Protein 5IQN (pdb70)

CATH classification: 2.60.40.1090

Foldseek 3Di:
DDDFAWPDPDDDDDLDDDDLVQQADAWGKGDKDKDKTKTFPADPPWFKKKKAKAADDDPVQAHDFPKDKPQKGKWKAFPVRDTRGHGRMDMFTQDVVGRMTMTIMIMMITRNHGRIGDIDGDTDMDIDMDTD/DDDDDDDDDD/DDDDDDDDDD/DDFFAFPCPDDDDDLDDDDQVQQAAAWRKGDKDKDKTKTAPADDPWWKKKKAKAWDCDPVQAHDFPKDKPQKGKWKAFPPPDTRGHGRMDMDTQDVVGRMTMTIMIMMITRNHGRIGDIDGDTDMDMDMDTD

Nearest PDB structures (foldseek):
  5iqn-assembly2_G  TM=1.008E+00  e=3.485E-25  Escherichia coli K-12
  5iqo-assembly2_C  TM=9.979E-01  e=1.544E-23  Escherichia coli K-12
  3bfw-assembly2_C  TM=9.984E-01  e=3.781E-23  Escherichia coli str. K-12 substr. W3110
  6e14-assembly1_G  TM=9.528E-01  e=5.137E-20  Escherichia coli
  5cyl-assembly4_D  TM=7.695E-01  e=1.646E-04  Pseudomonas aeruginosa

Secondary structure (DSSP, 8-state):
-PPPEE--SEEEEEEEEE-GGGS-STT-BPPPEEEEEEEE-PPTT--EEEEEEE--B-TTSSEEP-SS-TT-EEEEE-TTS-B--TT-EEEEE-BTTTTBEEEEEEEEEE-SSS---SEEEEEEEEEEEEE-/-EEEEEEEE-/-EEEEEEEE-/-PPPEE--SEEEEEEEEE-GGGS-STT-BPPPEEEEEEEE-PPTT--EEEEEEE--B-TTSSEE--SS-SS-EEEEE-SSS-B--TT-EEEEE-BTTTTBEEEEEEEEEE-SSS---SEEEEEEEEEEEEE-

B-factor: mean 14.29, std 7.48, range [3.8, 58.64]

Solvent-accessible surface area: 13290 Å² total; per-residue (Å²): 75,144,85,10,62,53,41,20,91,86,19,77,5,64,9,23,63,24,110,32,170,72,5,120,81,68,44,23,36,15,68,94,25,71,9,17,0,16,1,10,74,9,39,158,63,8,52,103,0,30,0,36,1,45,27,59,42,36,122,38,29,47,3,92,7,113,16,90,3,102,66,5,10,0,4,0,30,5,90,81,47,78,49,4,38,64,56,26,79,36,64,23,131,17,76,115,71,7,82,23,5,75,0,49,2,44,0,52,0,13,0,50,111,7,36,10,61,136,16,41,0,58,5,63,0,36,3,81,37,84,35,79,29,114,0,81,0,103,6,102,2,135,32,120,0,70,0,108,7,97,1,129,44,155,86,8,75,44,65,20,80,98,20,77,5,89,11,30,82,25,122,38,160,62,4,136,79,68,44,21,37,13,75,78,51,133,12,38,0,61,1,46,114,9,41,162,64,9,47,56,0,21,0,31,3,56,23,50,18,38,100,42,23,46,2,95,11,104,14,94,3,107,80,4,10,0,4,0,21,4,95,77,58,78,51,5,37,29,21,16,40,47,65,24,112,16,69,123,100,60,92,22,1,86,0,53,5,43,0,52,0,11,0,50,130,10,34,7,56,129,6,40,0,56,4,61,0,46,2,83,32,26,20,22

Sequence (284 aa):
AKKPCTVSSTTTTNATVDDLGDLYSFSSLMSAGAASAWHHDVALELTNCPVGTSRVTASFSGAADSTGYYKNQGTAQNIIQQLLELQDDSGNTLNTGATKTVQVDDSSSQSAHHFPLQVRALTVNGGATQGTIEAVISIITTYYTYSSRRIIRIRRGYVRSRRIRIRGYVRAKPCTVSTTNATVDLGDLYSSFSLMMSSAGAASAWWHHDVALELTNCPVGTSRVTAASSFFSSGAADSTGYYKNQGTAQNIIQLELQDDSGNTLNTGATKTVQVDDDSSQSAHHFPLQVVRALTVNNGGATQQGTIEAVISITYTYSS

Structure (mmCIF, N/CA/C/O backbone):
data_5IQN
#
_entry.id   5IQN
#
_cell.length_a   25.680
_cell.length_b   52.880
_cell.length_c   83.140
_cell.angle_alpha   90.00
_cell.angle_beta   98.71
_cell.angle_gamma   90.00
#
_symmetry.space_group_name_H-M   'P 1 21 1'
#
loop_
_entity.id
_entity.type
_entity.pdbx_description
1 polymer 'Protein FimG'
2 polymer 'Protein FimF'
3 non-polymer 'COBALT (II) ION'
4 non-polymer 1,2-ETHANEDIOL
5 water water
#
loop_
_atom_site.group_PDB
_atom_site.id
_atom_site.type_symbol
_atom_site.label_atom_id
_atom_site.label_alt_id
_atom_site.label_comp_id
_atom_site.label_asym_id
_atom_site.label_entity_id
_atom_site.label_seq_id
_atom_site.pdbx_PDB_ins_code
_atom_site.Cartn_x
_atom_site.Cartn_y
_atom_site.Cartn_z
_atom_site.occupancy
_atom_site.B_iso_or_equiv
_atom_site.auth_seq_id
_atom_site.auth_comp_id
_atom_site.auth_asym_id
_atom_site.auth_atom_id
_atom_site.pdbx_PDB_model_num
ATOM 1 N N . ALA A 1 1 ? -14.438 -23.745 11.245 1.00 29.79 13 ALA A N 1
ATOM 2 C CA . ALA A 1 1 ? -13.738 -23.257 9.998 1.00 26.37 13 ALA A CA 1
ATOM 3 C C . ALA A 1 1 ? -12.251 -23.107 10.315 1.00 24.03 13 ALA A C 1
ATOM 4 O O . ALA A 1 1 ? -11.886 -23.144 11.488 1.00 28.60 13 ALA A O 1
ATOM 13 N N A LYS A 1 2 ? -11.399 -22.937 9.299 0.66 21.57 14 LYS A N 1
ATOM 14 N N B LYS A 1 2 ? -11.386 -22.950 9.318 0.34 21.70 14 LYS A N 1
ATOM 15 C CA A LYS A 1 2 ? -9.958 -22.814 9.545 0.66 19.93 14 LYS A CA 1
ATOM 16 C CA B LYS A 1 2 ? -9.965 -22.842 9.638 0.34 19.77 14 LYS A CA 1
ATOM 17 C C A LYS A 1 2 ? -9.617 -21.434 10.146 0.66 17.08 14 LYS A C 1
ATOM 18 C C B LYS A 1 2 ? -9.586 -21.438 10.113 0.34 18.18 14 LYS A C 1
ATOM 19 O O A LYS A 1 2 ? -10.322 -20.437 9.903 0.66 18.76 14 LYS A O 1
ATOM 20 O O B LYS A 1 2 ? -10.239 -20.439 9.774 0.34 19.18 14 LYS A O 1
ATOM 57 N N . PRO A 1 3 ? -8.508 -21.358 10.896 1.00 17.86 15 PRO A N 1
ATOM 58 C CA . PRO A 1 3 ? -8.139 -20.109 11.567 1.00 16.87 15 PRO A CA 1
ATOM 59 C C . PRO A 1 3 ? -7.480 -19.089 10.680 1.00 15.72 15 PRO A C 1
ATOM 60 O O . PRO A 1 3 ? -6.740 -19.413 9.755 1.00 15.31 15 PRO A O 1
ATOM 71 N N . CYS A 1 4 ? -7.782 -17.839 10.982 1.00 14.54 16 CYS A N 1
ATOM 72 C CA . CYS A 1 4 ? -7.033 -16.715 10.486 1.00 14.58 16 CYS A CA 1
ATOM 73 C C . CYS A 1 4 ? -5.678 -16.636 11.205 1.00 14.96 16 CYS A C 1
ATOM 74 O O . CYS A 1 4 ? -5.437 -17.337 12.185 1.00 15.48 16 CYS A O 1
ATOM 81 N N . THR A 1 5 ? -4.822 -15.720 10.742 1.00 15.09 17 THR A N 1
ATOM 82 C CA . THR A 1 5 ? -3.620 -15.321 11.463 1.00 14.76 17 THR A CA 1
ATOM 83 C C . THR A 1 5 ? -3.945 -14.267 12.539 1.00 16.06 17 THR A C 1
ATOM 84 O O . THR A 1 5 ? -4.588 -13.281 12.252 1.00 15.73 17 THR A O 1
ATOM 95 N N . VAL A 1 6 ? -3.507 -14.505 13.766 1.00 17.46 18 VAL A N 1
ATOM 96 C CA . VAL A 1 6 ? -3.710 -13.534 14.841 1.00 17.37 18 VAL A CA 1
ATOM 97 C C . VAL A 1 6 ? -2.566 -12.579 14.759 1.00 15.88 18 VAL A C 1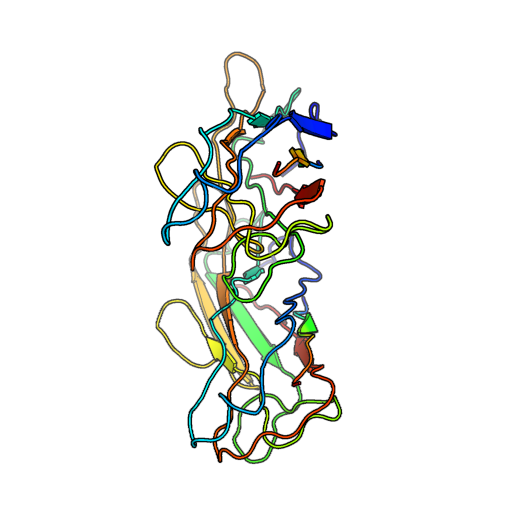
ATOM 98 O O . VAL A 1 6 ? -1.435 -12.940 15.000 1.00 16.55 18 VAL A O 1
ATOM 111 N N A SER A 1 7 ? -2.881 -11.324 14.490 0.64 14.59 19 SER A N 1
ATOM 112 N N B SER A 1 7 ? -2.845 -11.337 14.390 0.36 16.33 19 SER A N 1
ATOM 113 C CA A SER A 1 7 ? -1.862 -10.319 14.263 0.64 15.16 19 SER A CA 1
ATOM 114 C CA B SER A 1 7 ? -1.782 -10.355 14.237 0.36 17.46 19 SER A CA 1
ATOM 115 C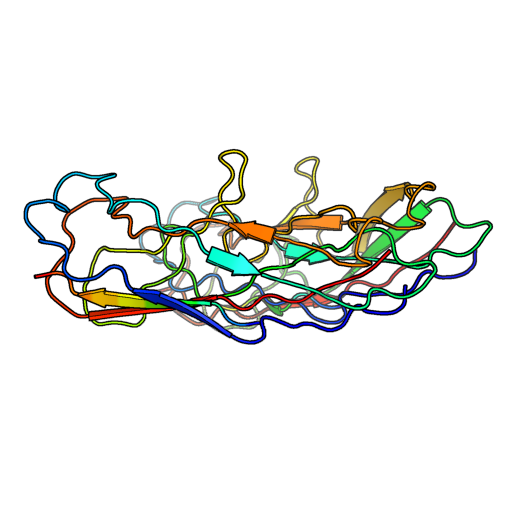 C A SER A 1 7 ? -1.728 -9.312 15.424 0.64 13.98 19 SER A C 1
ATOM 116 C C B SER A 1 7 ? -1.432 -9.715 15.576 0.36 16.55 19 SER A C 1
ATOM 117 O O A SER A 1 7 ? -0.945 -8.369 15.322 0.64 16.51 19 SER A O 1
ATOM 118 O O B SER A 1 7 ? -0.261 -9.616 15.924 0.36 14.82 19 SER A O 1
ATOM 133 N N A THR A 1 8 ? -2.472 -9.523 16.514 0.64 11.56 20 THR A N 1
ATOM 134 N N B THR A 1 8 ? -2.445 -9.287 16.324 0.36 16.48 20 THR A N 1
ATOM 135 C CA A THR A 1 8 ? -2.268 -8.799 17.760 0.64 11.69 20 THR A CA 1
ATOM 136 C CA B THR A 1 8 ? -2.238 -8.758 17.663 0.36 17.43 20 THR A CA 1
ATOM 137 C C A THR A 1 8 ? -2.126 -9.775 18.912 0.64 11.14 20 THR A C 1
ATOM 138 C C B THR A 1 8 ? -2.166 -9.908 18.668 0.36 15.91 20 THR A C 1
ATOM 139 O O A THR A 1 8 ? -3.101 -10.065 19.609 0.64 13.79 20 THR A O 1
ATOM 140 O O B THR A 1 8 ? -3.152 -10.610 18.899 0.36 16.07 20 THR A O 1
ATOM 160 N N A THR A 1 9 ? -0.920 -10.253 19.152 0.76 10.57 21 THR A N 1
ATOM 161 N N B THR A 1 9 ? -0.997 -10.099 19.267 0.24 15.01 21 THR A N 1
ATOM 162 C CA A THR A 1 9 ? -0.683 -11.203 20.231 0.76 11.60 21 THR A CA 1
ATOM 163 C CA B THR A 1 9 ? -0.802 -11.160 20.251 0.24 14.34 21 THR A CA 1
ATOM 164 C C A THR A 1 9 ? -0.778 -10.539 21.606 0.76 10.77 21 THR A C 1
ATOM 165 C C B THR A 1 9 ? -0.765 -10.562 21.650 0.24 11.77 21 THR A C 1
ATOM 166 O O A THR A 1 9 ? -1.413 -11.079 22.522 0.76 12.42 21 THR A O 1
ATOM 167 O O B THR A 1 9 ? -1.248 -11.170 22.619 0.24 11.40 21 THR A O 1
ATOM 188 N N . ASN A 1 10 ? -0.178 -9.378 21.759 1.00 10.89 22 ASN A N 1
ATOM 189 C CA . ASN A 1 10 ? -0.199 -8.632 23.006 1.00 9.40 22 ASN A CA 1
ATOM 190 C C . ASN A 1 10 ? -0.513 -7.190 22.740 1.00 8.68 22 ASN A C 1
ATOM 191 O O . ASN A 1 10 ? 0.048 -6.597 21.829 1.00 9.33 22 ASN A O 1
ATOM 202 N N . ALA A 1 11 ? -1.363 -6.626 23.586 1.00 8.29 23 ALA A N 1
ATOM 203 C CA . ALA A 1 11 ? -1.637 -5.199 23.595 1.00 8.30 23 ALA A CA 1
ATOM 204 C C . ALA A 1 11 ? -1.591 -4.722 25.036 1.00 6.93 23 ALA A C 1
ATOM 205 O O . ALA A 1 11 ? -1.854 -5.495 25.958 1.00 8.20 23 ALA A O 1
ATOM 212 N N . THR A 1 12 ? -1.275 -3.453 25.212 1.00 7.02 24 THR A N 1
ATOM 213 C CA . THR A 1 12 ? -1.224 -2.844 26.518 1.00 6.76 24 THR A CA 1
ATOM 214 C C . THR A 1 12 ? -1.967 -1.525 26.540 1.00 7.85 24 THR A C 1
ATOM 215 O O . THR A 1 12 ? -1.779 -0.688 25.658 1.00 10.89 24 THR A O 1
ATOM 226 N N . VAL A 1 13 ? -2.807 -1.362 27.559 1.00 6.61 25 VAL A N 1
ATOM 227 C CA . VAL A 1 13 ? -3.480 -0.109 27.866 1.00 7.34 25 VAL A CA 1
ATOM 228 C C . VAL A 1 13 ? -2.840 0.459 29.119 1.00 6.63 25 VAL A C 1
ATOM 229 O O . VAL A 1 13 ? -2.900 -0.154 30.179 1.00 7.70 25 VAL A O 1
ATOM 242 N N A ASP A 1 14 ? -2.209 1.619 28.983 0.36 6.43 26 ASP A N 1
ATOM 243 N N B ASP A 1 14 ? -2.285 1.652 29.001 0.64 7.56 26 ASP A N 1
ATOM 244 C CA A ASP A 1 14 ? -1.707 2.373 30.127 0.36 6.84 26 ASP A CA 1
ATOM 245 C CA B ASP A 1 14 ? -1.733 2.359 30.147 0.64 6.94 26 ASP A CA 1
ATOM 246 C C A ASP A 1 14 ? -2.715 3.472 30.478 0.36 7.57 26 ASP A C 1
ATOM 247 C C B ASP A 1 14 ? -2.679 3.491 30.504 0.64 8.16 26 ASP A C 1
ATOM 248 O O A ASP A 1 14 ? -2.912 4.424 29.718 0.36 8.12 26 ASP A O 1
ATOM 249 O O B ASP A 1 14 ? -2.801 4.476 29.772 0.64 10.64 26 ASP A O 1
ATOM 266 N N . LEU A 1 15 ? -3.401 3.314 31.605 1.00 6.91 27 LEU A N 1
ATOM 267 C CA . LEU A 1 15 ? -4.365 4.298 32.068 1.00 7.80 27 LEU A CA 1
ATOM 268 C C . LEU A 1 15 ? -3.720 5.537 32.657 1.00 8.52 27 LEU A C 1
ATOM 269 O O . LEU A 1 15 ? -4.401 6.526 32.938 1.00 9.75 27 LEU A O 1
ATOM 285 N N . GLY A 1 16 ? -2.411 5.488 32.885 1.00 8.31 28 GLY A N 1
ATOM 286 C CA . GLY A 1 16 ? -1.685 6.603 33.461 1.00 7.82 28 GLY A CA 1
ATOM 287 C C . GLY A 1 16 ? -2.052 6.838 34.920 1.00 7.19 28 GLY A C 1
ATOM 288 O O . GLY A 1 16 ? -2.396 5.928 35.651 1.00 7.47 28 GLY A O 1
ATOM 292 N N . ASP A 1 17 ? -1.930 8.095 35.314 1.00 7.74 29 ASP A N 1
ATOM 293 C CA . ASP A 1 17 ? -2.261 8.541 36.654 1.00 7.52 29 ASP A CA 1
ATOM 294 C C . ASP A 1 17 ? -3.720 8.942 36.703 1.00 8.09 29 ASP A C 1
ATOM 295 O O . ASP A 1 17 ? -4.136 9.892 36.059 1.00 12.49 29 ASP A O 1
ATOM 304 N N . LEU A 1 18 ? -4.499 8.189 37.464 1.00 6.73 30 LEU A N 1
ATOM 305 C CA . LEU A 1 18 ? -5.877 8.527 37.808 1.00 6.95 30 LEU A CA 1
ATOM 306 C C . LEU A 1 18 ? -5.855 9.097 39.209 1.00 6.73 30 LEU A C 1
ATOM 307 O O . LEU A 1 18 ? -4.875 8.895 39.957 1.00 8.57 30 LEU A O 1
ATOM 323 N N . TYR A 1 19 ? -6.898 9.792 39.614 1.00 8.35 31 TYR A N 1
ATOM 324 C CA . TYR A 1 19 ? -6.939 10.484 40.905 1.00 7.98 31 TYR A CA 1
ATOM 325 C C . TYR A 1 19 ? -8.087 9.936 41.731 1.00 8.10 31 TYR A C 1
ATOM 326 O O . TYR A 1 19 ? -9.246 10.001 41.339 1.00 8.94 31 TYR A O 1
ATOM 344 N N . SER A 1 20 ? -7.751 9.495 42.942 1.00 7.96 32 SER A N 1
ATOM 345 C CA . SER A 1 20 ? -8.769 9.049 43.879 1.00 7.89 32 SER A CA 1
ATOM 346 C C . SER A 1 20 ? -9.812 10.133 44.142 1.00 8.43 32 SER A C 1
ATOM 347 O O . SER A 1 20 ? -10.980 9.822 44.319 1.00 9.06 32 SER A O 1
ATOM 355 N N . PHE A 1 21 ? -9.386 11.393 44.110 1.00 8.87 33 PHE A N 1
ATOM 356 C CA . PHE A 1 21 ? -10.323 12.498 44.290 1.00 10.05 33 PHE A CA 1
ATOM 357 C C . PHE A 1 21 ? -11.488 12.457 43.314 1.00 10.36 33 PHE A C 1
ATOM 358 O O . PHE A 1 21 ? -12.610 12.865 43.682 1.00 12.54 33 PHE A O 1
ATOM 375 N N A SER A 1 22 ? -11.243 12.018 42.082 0.42 10.66 34 SER A N 1
ATOM 376 N N B SER A 1 22 ? -11.231 11.997 42.098 0.58 10.47 34 SER A N 1
ATOM 377 C CA A SER A 1 22 ? -12.294 11.927 41.068 0.42 11.64 34 SER A CA 1
ATOM 378 C CA B SER A 1 22 ? -12.258 11.917 41.068 0.58 11.11 34 SER A CA 1
ATOM 379 C C A SER A 1 22 ? -12.758 10.498 40.796 0.42 10.25 34 SER A C 1
ATOM 380 C C B SER A 1 22 ? -12.803 10.518 40.827 0.58 10.96 34 SER A C 1
ATOM 381 O O A SER A 1 22 ? -13.380 10.217 39.762 0.42 11.90 34 SER A O 1
ATOM 382 O O B SER A 1 22 ? -13.549 10.284 39.858 0.58 10.71 34 SER A O 1
ATOM 397 N N . LEU A 1 23 ? -12.474 9.611 41.747 1.00 9.91 35 LEU A N 1
ATOM 398 C CA . LEU A 1 23 ? -12.956 8.233 41.737 1.00 9.01 35 LEU A CA 1
ATOM 399 C C . LEU A 1 23 ? -13.549 7.932 43.126 1.00 8.92 35 LEU A C 1
ATOM 400 O O . LEU A 1 23 ? -13.426 6.836 43.665 1.00 9.80 35 LEU A O 1
ATOM 416 N N . MET A 1 24 ? -14.239 8.939 43.666 1.00 10.87 36 MET A N 1
ATOM 417 C CA . MET A 1 24 ? -14.862 8.850 44.959 1.00 11.05 36 MET A CA 1
ATOM 418 C C . MET A 1 24 ? -16.341 8.426 44.878 1.00 9.55 36 MET A C 1
ATOM 419 O O . MET A 1 24 ? -16.794 7.589 45.634 1.00 11.14 36 MET A O 1
ATOM 433 N N . SER A 1 25 ? -17.092 9.039 43.976 1.00 8.90 37 SER A N 1
ATOM 434 C CA . SER A 1 25 ? -18.504 8.713 43.809 1.00 8.51 37 SER A CA 1
ATOM 435 C C . SER A 1 25 ? -18.677 7.407 43.100 1.00 8.10 37 SER A C 1
ATOM 436 O O . SER A 1 25 ? -17.960 7.084 42.157 1.00 8.74 37 SER A O 1
ATOM 444 N N . ALA A 1 26 ? -19.671 6.647 43.523 1.00 8.42 38 ALA A N 1
ATOM 445 C CA . ALA A 1 26 ? -19.974 5.378 42.890 1.00 8.69 38 ALA A CA 1
ATOM 446 C C . ALA A 1 26 ? -20.242 5.602 41.408 1.00 8.13 38 ALA A C 1
ATOM 447 O O . ALA A 1 26 ? -20.895 6.574 40.992 1.00 9.11 38 ALA A O 1
ATOM 454 N N . GLY A 1 27 ? -19.681 4.703 40.612 1.00 7.85 39 GLY A N 1
ATOM 455 C CA . GLY A 1 27 ? -19.816 4.764 39.168 1.00 8.46 39 GLY A CA 1
ATOM 456 C C . GLY A 1 27 ? -18.804 5.647 38.461 1.00 8.75 39 GLY A C 1
ATOM 457 O O . GLY A 1 27 ? -18.772 5.691 37.224 1.00 10.03 39 GLY A O 1
ATOM 461 N N . ALA A 1 28 ? -17.977 6.374 39.203 1.00 8.00 40 ALA A N 1
ATOM 462 C CA . ALA A 1 28 ? -16.950 7.188 38.568 1.00 7.45 40 ALA A CA 1
ATOM 463 C C . ALA A 1 28 ? -16.008 6.300 37.774 1.00 6.93 40 ALA A C 1
ATOM 464 O O . ALA A 1 28 ? -15.775 5.140 38.109 1.00 7.33 40 ALA A O 1
ATOM 471 N N . ALA A 1 29 ? -15.453 6.850 36.697 1.00 8.44 41 ALA A N 1
ATOM 472 C CA . ALA A 1 29 ? -14.629 6.054 35.794 1.00 8.91 41 ALA A CA 1
ATOM 473 C C . ALA A 1 29 ? -13.605 6.914 35.098 1.00 9.34 41 ALA A C 1
ATOM 474 O O . ALA A 1 29 ? -13.781 8.137 34.958 1.00 11.16 41 ALA A O 1
ATOM 481 N N . SER A 1 30 ? -12.543 6.265 34.638 1.00 8.77 42 SER A N 1
ATOM 482 C CA . SER A 1 30 ? -11.589 6.938 33.797 1.00 7.75 42 SER A CA 1
ATOM 483 C C . SER A 1 30 ? -12.120 7.095 32.393 1.00 6.68 42 SER A C 1
ATOM 484 O O . SER A 1 30 ? -13.091 6.466 32.009 1.00 8.36 42 SER A O 1
ATOM 492 N N . ALA A 1 31 ? -11.414 7.883 31.604 1.00 7.92 43 ALA A N 1
ATOM 493 C CA . ALA A 1 31 ? -11.653 7.926 30.180 1.00 8.48 43 ALA A CA 1
ATOM 494 C C . ALA A 1 31 ? -11.429 6.565 29.549 1.00 8.24 43 ALA A C 1
ATOM 495 O O . ALA A 1 31 ? -10.687 5.696 30.047 1.00 10.80 43 ALA A O 1
ATOM 502 N N . TRP A 1 32 ? -12.089 6.366 28.413 1.00 8.19 44 TRP A N 1
ATOM 503 C CA . TRP A 1 32 ? -11.866 5.190 27.609 1.00 8.03 44 TRP A CA 1
ATOM 504 C C . TRP A 1 32 ? -10.554 5.247 26.874 1.00 9.20 44 TRP A C 1
ATOM 505 O O . TRP A 1 32 ? -10.138 6.305 26.369 1.00 10.04 44 TRP A O 1
ATOM 526 N N A HIS A 1 33 ? -9.867 4.103 26.828 0.17 9.40 45 HIS A N 1
ATOM 527 N N B HIS A 1 33 ? -9.942 4.077 26.753 0.83 9.29 45 HIS A N 1
ATOM 528 C CA A HIS A 1 33 ? -8.664 3.917 26.008 0.17 9.80 45 HIS A CA 1
ATOM 529 C CA B HIS A 1 33 ? -8.743 3.855 25.993 0.83 9.41 45 HIS A CA 1
ATOM 530 C C A HIS A 1 33 ? -8.932 2.861 24.954 0.17 10.12 45 HIS A C 1
ATOM 531 C C B HIS A 1 33 ? -8.971 2.830 24.928 0.83 9.11 45 HIS A C 1
ATOM 532 O O A HIS A 1 33 ? -9.499 1.811 25.241 0.17 10.01 45 HIS A O 1
ATOM 533 O O B HIS A 1 33 ? -9.549 1.778 25.171 0.83 10.24 45 HIS A O 1
ATOM 558 N N . ASP A 1 34 ? -8.480 3.130 23.740 1.00 9.98 46 ASP A N 1
ATOM 559 C CA . ASP A 1 34 ? -8.704 2.257 22.631 1.00 9.58 46 ASP A CA 1
ATOM 560 C C . ASP A 1 34 ? -7.706 1.133 22.590 1.00 10.15 46 ASP A C 1
ATOM 561 O O . ASP A 1 34 ? -6.506 1.305 22.857 1.00 11.90 46 ASP A O 1
ATOM 570 N N . VAL A 1 35 ? -8.196 -0.034 22.185 1.00 9.68 47 VAL A N 1
ATOM 571 C CA . VAL A 1 35 ? -7.329 -1.176 21.918 1.00 12.68 47 VAL A CA 1
ATOM 572 C C . VAL A 1 35 ? -7.988 -1.957 20.770 1.00 13.17 47 VAL A C 1
ATOM 573 O O . VAL A 1 35 ? -9.183 -2.038 20.713 1.00 15.72 47 VAL A O 1
ATOM 586 N N . ALA A 1 36 ? -7.211 -2.446 19.809 1.00 13.47 48 ALA A N 1
ATOM 587 C CA . ALA A 1 36 ? -7.753 -3.194 18.705 1.00 14.50 48 ALA A CA 1
ATOM 588 C C . ALA A 1 36 ? -7.056 -4.536 18.581 1.00 14.55 48 ALA A C 1
ATOM 589 O O . ALA A 1 36 ? -5.867 -4.688 18.914 1.00 17.06 48 ALA A O 1
ATOM 596 N N . LEU A 1 37 ? -7.829 -5.511 18.149 1.00 12.42 49 LEU A N 1
ATOM 597 C CA . LEU A 1 37 ? -7.301 -6.848 17.842 1.00 12.24 49 LEU A CA 1
ATOM 598 C C . LEU A 1 37 ? -7.449 -7.086 16.360 1.00 12.36 49 LEU A C 1
ATOM 599 O O . LEU A 1 37 ? -8.542 -6.889 15.850 1.00 13.75 49 LEU A O 1
ATOM 615 N N . GLU A 1 38 ? -6.366 -7.476 15.695 1.00 13.33 50 GLU A N 1
ATOM 616 C CA . GLU A 1 38 ? -6.373 -7.678 14.246 1.00 14.91 50 GLU A CA 1
ATOM 617 C C . GLU A 1 38 ? -6.209 -9.152 13.899 1.00 14.15 50 GLU A C 1
ATOM 618 O O . GLU A 1 38 ? -5.328 -9.803 14.460 1.00 13.67 50 GLU A O 1
ATOM 630 N N . LEU A 1 39 ? -7.007 -9.632 12.929 1.00 15.11 51 LEU A N 1
ATOM 631 C CA . LEU A 1 39 ? -6.822 -10.929 12.280 1.00 15.92 51 LEU A CA 1
ATOM 632 C C . LEU A 1 39 ? -6.706 -10.729 10.753 1.00 13.00 51 LEU A C 1
ATOM 633 O O . LEU A 1 39 ? -7.393 -9.890 10.170 1.00 15.69 51 LEU A O 1
ATOM 649 N N . THR A 1 40 ? -5.783 -11.469 10.161 1.00 13.77 52 THR A N 1
ATOM 650 C CA . THR A 1 40 ? -5.520 -11.367 8.739 1.00 14.37 52 THR A CA 1
ATOM 651 C C . THR A 1 40 ? -5.459 -12.762 8.130 1.00 14.62 52 THR A C 1
ATOM 652 O O . THR A 1 40 ? -5.450 -13.770 8.848 1.00 15.10 52 THR A O 1
ATOM 663 N N . ASN A 1 41 ? -5.358 -12.802 6.810 1.00 15.33 53 ASN A N 1
ATOM 664 C CA . ASN A 1 41 ? -5.184 -14.054 6.093 1.00 15.93 53 ASN A CA 1
ATOM 665 C C . ASN A 1 41 ? -6.247 -15.079 6.468 1.00 15.75 53 ASN A C 1
ATOM 666 O O . ASN A 1 41 ? -5.942 -16.268 6.622 1.00 17.93 53 ASN A O 1
ATOM 677 N N . CYS A 1 42 ? -7.482 -14.640 6.576 1.00 14.81 54 CYS A N 1
ATOM 678 C CA . CYS A 1 42 ? -8.535 -15.573 6.899 1.00 14.76 54 CYS A CA 1
ATOM 679 C C . CYS A 1 42 ? -8.721 -16.558 5.732 1.00 15.63 54 CYS A C 1
ATOM 680 O O . CYS A 1 42 ? -8.847 -16.144 4.587 1.00 17.22 54 CYS A O 1
ATOM 687 N N . PRO A 1 43 ? -8.737 -17.876 6.029 1.00 16.09 55 PRO A N 1
ATOM 688 C CA . PRO A 1 43 ? -8.752 -18.841 4.932 1.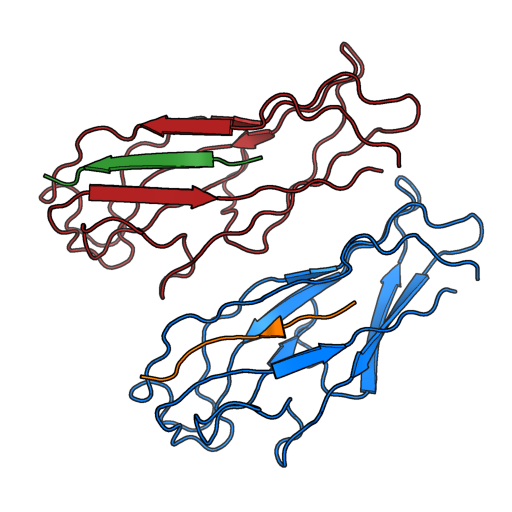00 17.11 55 PRO A CA 1
ATOM 689 C C . PRO A 1 43 ? -10.110 -18.975 4.278 1.00 16.21 55 PRO A C 1
ATOM 690 O O . PRO A 1 43 ? -11.132 -18.532 4.819 1.00 16.21 55 PRO A O 1
ATOM 701 N N . VAL A 1 44 ? -10.097 -19.560 3.091 1.00 14.97 56 VAL A N 1
ATOM 702 C CA . VAL A 1 44 ? -11.319 -19.820 2.379 1.00 15.15 56 VAL A CA 1
ATOM 703 C C . VAL A 1 44 ? -12.222 -20.665 3.274 1.00 16.50 56 VAL A C 1
ATOM 704 O O . VAL A 1 44 ? -11.797 -21.695 3.806 1.00 17.12 56 VAL A O 1
ATOM 717 N N . GLY A 1 45 ? -13.472 -20.238 3.426 1.00 18.09 57 GLY A N 1
ATOM 718 C CA . GLY A 1 45 ? -14.442 -20.962 4.218 1.00 19.43 57 GLY A CA 1
ATOM 719 C C . GLY A 1 45 ? -14.697 -20.276 5.544 1.00 17.70 57 GLY A C 1
ATOM 720 O O . GLY A 1 45 ? -15.638 -20.646 6.243 1.00 19.41 57 GLY A O 1
ATOM 724 N N . THR A 1 46 ? -13.886 -19.294 5.905 1.00 15.80 58 THR A N 1
ATOM 725 C CA . THR A 1 46 ? -14.068 -18.616 7.195 1.00 15.12 58 THR A CA 1
ATOM 726 C C . THR A 1 46 ? -14.714 -17.263 7.008 1.00 16.40 58 THR A C 1
ATOM 727 O O . THR A 1 46 ? -14.112 -16.387 6.384 1.00 18.42 58 THR A O 1
ATOM 738 N N . SER A 1 47 ? -15.927 -17.089 7.532 1.00 15.55 59 SER A N 1
ATOM 739 C CA . SER A 1 47 ? -16.667 -15.841 7.328 1.00 17.78 59 SER A CA 1
ATOM 740 C C . SER A 1 47 ? -16.895 -15.057 8.599 1.00 14.79 59 SER A C 1
ATOM 741 O O . SER A 1 47 ? -17.298 -13.899 8.523 1.00 15.63 59 SER A O 1
ATOM 749 N N . ARG A 1 48 ? -16.618 -15.661 9.746 1.00 16.03 60 ARG A N 1
ATOM 750 C CA . ARG A 1 48 ? -16.818 -14.998 11.038 1.00 16.87 60 ARG A CA 1
ATOM 751 C C . ARG A 1 48 ? -15.707 -15.414 11.988 1.00 14.48 60 ARG A C 1
ATOM 752 O O . ARG A 1 48 ? -15.234 -16.562 11.968 1.00 15.86 60 ARG A O 1
ATOM 773 N N . VAL A 1 49 ? -15.325 -14.473 12.845 1.00 14.16 61 VAL A N 1
ATOM 774 C CA . VAL A 1 49 ? -14.384 -14.727 13.921 1.00 13.18 61 VAL A CA 1
ATOM 775 C C . VAL A 1 49 ? -15.066 -14.366 15.249 1.00 13.00 61 VAL A C 1
ATOM 776 O O . VAL A 1 49 ? -15.634 -13.297 15.392 1.00 12.94 61 VAL A O 1
ATOM 789 N N . THR A 1 50 ? -14.994 -15.263 16.220 1.00 12.22 62 THR A N 1
ATOM 790 C CA . THR A 1 50 ? -15.530 -15.040 17.573 1.00 12.23 62 THR A CA 1
ATOM 791 C C . THR A 1 50 ? -14.393 -14.981 18.574 1.00 11.69 62 THR A C 1
ATOM 792 O O . THR A 1 50 ? -13.586 -15.921 18.668 1.00 13.24 62 THR A O 1
ATOM 803 N N . ALA A 1 51 ? -14.320 -13.863 19.290 1.00 11.47 63 ALA A N 1
ATOM 804 C CA . ALA A 1 51 ? -13.359 -13.667 20.382 1.00 11.37 63 ALA A CA 1
ATOM 805 C C . ALA A 1 51 ? -14.057 -14.023 21.687 1.00 10.84 63 ALA A C 1
ATOM 806 O O . ALA A 1 51 ? -15.179 -13.590 21.915 1.00 12.28 63 ALA A O 1
ATOM 813 N N . SER A 1 52 ? -13.367 -14.758 22.549 1.00 10.68 64 SER A N 1
ATOM 814 C CA . SER A 1 52 ? -13.852 -15.106 23.881 1.00 11.46 64 SER A CA 1
ATOM 815 C C . SER A 1 52 ? -12.872 -14.565 24.926 1.00 11.24 64 SER A C 1
ATOM 816 O O . SER A 1 52 ? -11.658 -14.763 24.796 1.00 10.78 64 SER A O 1
ATOM 824 N N . PHE A 1 53 ? -13.414 -13.898 25.942 1.00 10.29 65 PHE A N 1
ATOM 825 C CA . PHE A 1 53 ? -12.657 -13.102 26.890 1.00 11.30 65 PHE A CA 1
ATOM 826 C C . PHE A 1 53 ? -12.613 -13.783 28.239 1.00 10.72 65 PHE A C 1
ATOM 827 O O . PHE A 1 53 ? -13.614 -14.361 28.702 1.00 13.51 65 PHE A O 1
ATOM 844 N N . SER A 1 54 ? -11.448 -13.748 28.869 1.00 9.76 66 SER A N 1
ATOM 845 C CA . SER A 1 54 ? -11.289 -14.368 30.179 1.00 9.88 66 SER A CA 1
ATOM 846 C C . SER A 1 54 ? -10.338 -13.601 31.059 1.00 8.59 66 SER A C 1
ATOM 847 O O . SER A 1 54 ? -9.560 -12.803 30.599 1.00 8.91 66 SER A O 1
ATOM 855 N N . GLY A 1 55 ? -10.414 -13.871 32.351 1.00 10.88 67 GLY A N 1
ATOM 856 C CA . GLY A 1 55 ? -9.610 -13.222 33.360 1.00 9.20 67 GLY A CA 1
ATOM 857 C C . GLY A 1 55 ? -10.436 -13.125 34.628 1.00 8.12 67 GLY A C 1
ATOM 858 O O . GLY A 1 55 ? -11.644 -13.249 34.610 1.00 9.41 67 GLY A O 1
ATOM 862 N N . ALA A 1 56 ? -9.766 -12.907 35.751 1.00 7.12 68 ALA A N 1
ATOM 863 C CA . ALA A 1 56 ? -10.445 -12.980 37.028 1.00 6.39 68 ALA A CA 1
ATOM 864 C C . ALA A 1 56 ? -11.369 -11.776 37.237 1.00 5.86 68 ALA A C 1
ATOM 865 O O . ALA A 1 56 ? -10.923 -10.631 37.128 1.00 6.70 68 ALA A O 1
ATOM 872 N N . ALA A 1 57 ? -12.601 -12.068 37.632 1.00 6.25 69 ALA A N 1
ATOM 873 C CA . ALA A 1 57 ? -13.569 -11.062 38.045 1.00 6.18 69 ALA A CA 1
ATOM 874 C C . ALA A 1 57 ? -13.462 -10.806 39.548 1.00 6.90 69 ALA A C 1
ATOM 875 O O . ALA A 1 57 ? -12.921 -11.620 40.303 1.00 8.54 69 ALA A O 1
ATOM 882 N N . ASP A 1 58 ? -13.979 -9.672 39.989 1.00 7.42 70 ASP A N 1
ATOM 883 C CA . ASP A 1 58 ? -14.210 -9.441 41.411 1.00 7.59 70 ASP A CA 1
ATOM 884 C C . ASP A 1 58 ? -15.722 -9.503 41.694 1.00 8.30 70 ASP A C 1
ATOM 885 O O . ASP A 1 58 ? -16.495 -9.924 40.818 1.00 8.31 70 ASP A O 1
ATOM 894 N N . SER A 1 59 ? -16.145 -9.110 42.889 1.00 9.17 71 SER A N 1
ATOM 895 C CA . SER A 1 59 ? -17.514 -9.244 43.295 1.00 11.41 71 SER A CA 1
ATOM 896 C C . SER A 1 59 ? -18.478 -8.463 42.429 1.00 9.34 71 SER A C 1
ATOM 897 O O . SER A 1 59 ? -19.683 -8.772 42.435 1.00 11.19 71 SER A O 1
ATOM 905 N N . THR A 1 60 ? -17.985 -7.454 41.721 1.00 7.91 72 THR A N 1
ATOM 906 C CA . THR A 1 60 ? -18.817 -6.628 40.868 1.00 7.58 72 THR A CA 1
ATOM 907 C C . THR A 1 60 ? -19.070 -7.246 39.514 1.00 7.48 72 THR A C 1
ATOM 908 O O . THR A 1 60 ? -19.906 -6.737 38.765 1.00 7.62 72 THR A O 1
ATOM 919 N N . GLY A 1 61 ? -18.317 -8.287 39.181 1.00 7.11 73 GLY A N 1
ATOM 920 C CA . GLY A 1 61 ? -18.393 -8.904 37.869 1.00 7.09 73 GLY A CA 1
ATOM 921 C C . GLY A 1 61 ? -17.366 -8.398 36.869 1.00 6.22 73 GLY A C 1
ATOM 922 O O . GLY A 1 61 ? -17.019 -9.110 35.917 1.00 6.34 73 GLY A O 1
ATOM 926 N N . TYR A 1 62 ? -16.901 -7.168 37.058 1.00 5.83 74 TYR A N 1
ATOM 927 C CA . TYR A 1 62 ? -15.855 -6.621 36.200 1.00 5.57 74 TYR A CA 1
ATOM 928 C C . TYR A 1 62 ? -14.508 -7.280 36.537 1.00 5.48 74 TYR A C 1
ATOM 929 O O . TYR A 1 62 ? -14.393 -8.052 37.482 1.00 6.17 74 TYR A O 1
ATOM 947 N N . TYR A 1 63 ? -13.491 -7.003 35.739 1.00 5.61 75 TYR A N 1
ATOM 948 C CA . TYR A 1 63 ? -12.183 -7.616 35.988 1.00 5.76 75 TYR A CA 1
ATOM 949 C C . TYR A 1 63 ? -11.579 -7.016 37.249 1.00 5.29 75 TYR A C 1
ATOM 950 O O . TYR A 1 63 ? -11.538 -5.804 37.454 1.00 5.83 75 TYR A O 1
ATOM 968 N N . LYS A 1 64 ? -11.081 -7.908 38.094 1.00 5.41 76 LYS A N 1
ATOM 969 C CA . LYS A 1 64 ? -10.449 -7.573 39.341 1.00 6.21 76 LYS A CA 1
ATOM 970 C C . LYS A 1 64 ? -9.143 -6.792 39.098 1.00 5.45 76 LYS A C 1
ATOM 971 O O . LYS A 1 64 ? -8.342 -7.150 38.240 1.00 6.14 76 LYS A O 1
ATOM 990 N N . ASN A 1 65 ? -8.923 -5.755 39.898 1.00 5.61 77 ASN A N 1
ATOM 991 C CA . ASN A 1 65 ? -7.610 -5.127 39.955 1.00 5.27 77 ASN A CA 1
ATOM 992 C C . ASN A 1 65 ? -6.675 -6.038 40.736 1.00 5.38 77 ASN A C 1
ATOM 993 O O . ASN A 1 65 ? -6.890 -6.297 41.937 1.00 6.76 77 ASN A O 1
ATOM 1004 N N . GLN A 1 66 ? -5.622 -6.500 40.069 1.00 5.72 78 GLN A N 1
ATOM 1005 C CA . GLN A 1 66 ? -4.590 -7.312 40.694 1.00 6.59 78 GLN A CA 1
ATOM 1006 C C . GLN A 1 66 ? -3.539 -6.447 41.400 1.00 7.43 78 GLN A C 1
ATOM 1007 O O . GLN A 1 66 ? -2.679 -6.959 42.125 1.00 10.01 78 GLN A O 1
ATOM 1021 N N . GLY A 1 67 ? -3.592 -5.125 41.172 1.00 6.35 79 GLY A N 1
ATOM 1022 C CA . GLY A 1 67 ? -2.786 -4.166 41.885 1.00 6.63 79 GLY A CA 1
ATOM 1023 C C . GLY A 1 67 ? -3.368 -3.784 43.232 1.00 6.30 79 GLY A C 1
ATOM 1024 O O . GLY A 1 67 ? -4.313 -4.415 43.728 1.00 8.25 79 GLY A O 1
ATOM 1028 N N . THR A 1 68 ? -2.795 -2.747 43.829 1.00 6.59 80 THR A N 1
ATOM 1029 C CA . THR A 1 68 ? -3.059 -2.406 45.214 1.00 6.87 80 THR A CA 1
ATOM 1030 C C . THR A 1 68 ? -4.158 -1.348 45.399 1.00 6.66 80 THR A C 1
ATOM 1031 O O . THR A 1 68 ? -4.675 -1.222 46.523 1.00 8.25 80 THR A O 1
ATOM 1042 N N . ALA A 1 69 ? -4.564 -0.611 44.360 1.00 5.99 81 ALA A N 1
ATOM 1043 C CA . ALA A 1 69 ? -5.658 0.344 44.502 1.00 5.63 81 ALA A CA 1
ATOM 1044 C C . ALA A 1 69 ? -6.959 -0.395 44.774 1.00 6.05 81 ALA A C 1
ATOM 1045 O O . ALA A 1 69 ? -7.305 -1.316 44.041 1.00 7.28 81 ALA A O 1
ATOM 1052 N N . GLN A 1 70 ? -7.675 -0.011 45.832 1.00 5.74 82 GLN A N 1
ATOM 1053 C CA . GLN A 1 70 ? -8.911 -0.675 46.161 1.00 6.12 82 GLN A CA 1
ATOM 1054 C C . GLN A 1 70 ? -10.092 0.021 45.502 1.00 5.73 82 GLN A C 1
ATOM 1055 O O . GLN A 1 70 ? -10.052 1.203 45.183 1.00 6.40 82 GLN A O 1
ATOM 1069 N N . ASN A 1 71 ? -11.168 -0.742 45.322 1.00 6.63 83 ASN A N 1
ATOM 1070 C CA . ASN A 1 71 ? -12.411 -0.249 44.716 1.00 6.20 83 ASN A CA 1
ATOM 1071 C C . ASN A 1 71 ? -12.205 0.252 43.297 1.00 6.34 83 ASN A C 1
ATOM 1072 O O . ASN A 1 71 ? -12.872 1.177 42.851 1.00 7.41 83 ASN A O 1
ATOM 1083 N N A ILE A 1 72 ? -11.277 -0.392 42.604 0.49 6.08 84 ILE A N 1
ATOM 1084 N N B ILE A 1 72 ? -11.337 -0.457 42.573 0.51 5.94 84 ILE A N 1
ATOM 1085 C CA A ILE A 1 72 ? -11.094 -0.217 41.169 0.49 6.08 84 ILE A CA 1
ATOM 1086 C CA B ILE A 1 72 ? -11.089 -0.241 41.139 0.51 5.63 84 ILE A CA 1
ATOM 1087 C C A ILE A 1 72 ? -11.267 -1.570 40.536 0.49 4.96 84 ILE A C 1
ATOM 1088 C C B ILE A 1 72 ? -11.393 -1.488 40.339 0.51 5.95 84 ILE A C 1
ATOM 1089 O O A ILE A 1 72 ? -10.704 -2.562 41.016 0.49 5.23 84 ILE A O 1
ATOM 1090 O O B ILE A 1 72 ? -10.767 -2.554 40.539 0.51 6.56 84 ILE A O 1
ATOM 1121 N N A GLN A 1 73 ? -12.066 -1.589 39.473 0.49 4.21 85 GLN A N 1
ATOM 1122 N N B GLN A 1 73 ? -12.340 -1.333 39.422 0.51 5.13 85 GLN A N 1
ATOM 1123 C CA A GLN A 1 73 ? -12.171 -2.739 38.581 0.49 4.77 85 GLN A CA 1
ATOM 1124 C CA B GLN A 1 73 ? -12.706 -2.387 38.491 0.51 5.28 85 GLN A CA 1
ATOM 1125 C C A GLN A 1 73 ? -11.969 -2.314 37.129 0.49 4.41 85 GLN A C 1
ATOM 1126 C C B GLN A 1 73 ? -12.134 -1.988 37.138 0.51 4.33 85 GLN A C 1
ATOM 1127 O O A GLN A 1 73 ? -12.033 -1.123 36.804 0.49 5.95 85 GLN A O 1
ATOM 1128 O O B GLN A 1 73 ? -11.933 -0.796 36.859 0.51 4.33 85 GLN A O 1
ATOM 1155 N N A LEU A 1 74 ? -11.713 -3.272 36.246 0.49 4.36 86 LEU A N 1
ATOM 1156 N N B LEU A 1 74 ? -11.860 -2.982 36.303 0.51 4.56 86 LEU A N 1
ATOM 1157 C CA A LEU A 1 74 ? -11.459 -2.943 34.842 0.49 4.65 86 LEU A CA 1
ATOM 1158 C CA B LEU A 1 74 ? -11.459 -2.744 34.919 0.51 4.63 86 LEU A CA 1
ATOM 1159 C C A LEU A 1 74 ? -12.613 -3.332 33.948 0.49 4.84 86 LEU A C 1
ATOM 1160 C C B LEU A 1 74 ? -12.593 -3.253 34.021 0.51 4.37 86 LEU A C 1
ATOM 1161 O O A LEU A 1 74 ? -13.124 -4.450 34.011 0.49 5.97 86 LEU A O 1
ATOM 1162 O O B LEU A 1 74 ? -13.105 -4.364 34.201 0.51 5.24 86 LEU A O 1
ATOM 1193 N N . GLU A 1 75 ? -13.000 -2.408 33.083 1.00 5.65 87 GLU A N 1
ATOM 1194 C CA . GLU A 1 75 ? -14.107 -2.660 32.169 1.00 5.92 87 GLU A CA 1
ATOM 1195 C C . GLU A 1 75 ? -13.609 -2.604 30.728 1.00 6.07 87 GLU A C 1
ATOM 1196 O O . GLU A 1 75 ? -12.946 -1.655 30.316 1.00 7.16 87 GLU A O 1
ATO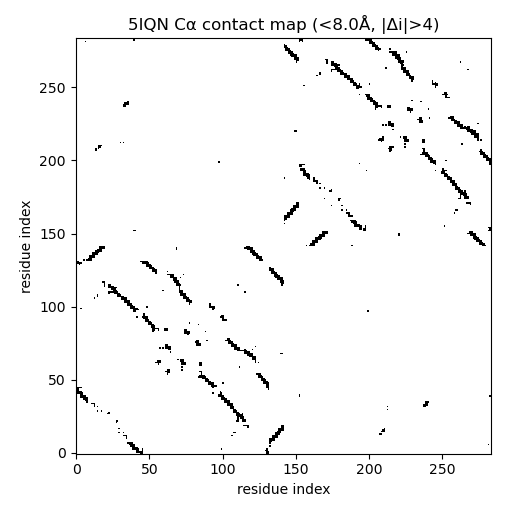M 1208 N N . LEU A 1 76 ? -13.993 -3.615 29.969 1.00 6.25 88 LEU A N 1
ATOM 1209 C CA . LEU A 1 76 ? -13.765 -3.721 28.534 1.00 6.37 88 LEU A CA 1
ATOM 1210 C C . LEU A 1 76 ? -15.119 -3.650 27.839 1.00 6.24 88 LEU A C 1
ATOM 1211 O O . LEU A 1 76 ? -16.074 -4.355 28.259 1.00 7.24 88 LEU A O 1
ATOM 1227 N N . GLN A 1 77 ? -15.250 -2.799 26.829 1.00 7.04 89 GLN A N 1
ATOM 1228 C CA . GLN A 1 77 ? -16.470 -2.682 26.035 1.00 6.90 89 GLN A CA 1
ATOM 1229 C C . GLN A 1 77 ? -16.180 -2.897 24.555 1.00 6.91 89 GLN A C 1
ATOM 1230 O O . GLN A 1 77 ? -15.090 -2.653 24.051 1.00 8.43 89 GLN A O 1
ATOM 1244 N N . ASP A 1 78 ? -17.222 -3.384 23.872 1.00 7.39 90 ASP A N 1
ATOM 1245 C CA . ASP A 1 78 ? -17.241 -3.546 22.427 1.00 6.63 90 ASP A CA 1
ATOM 1246 C C . ASP A 1 78 ? -17.801 -2.289 21.732 1.00 6.85 90 ASP A C 1
ATOM 1247 O O . ASP A 1 78 ? -18.104 -1.269 22.343 1.00 8.16 90 ASP A O 1
ATOM 1256 N N . ASP A 1 79 ? -17.985 -2.425 20.426 1.00 6.97 91 ASP A N 1
ATOM 1257 C CA . ASP A 1 79 ? -18.473 -1.353 19.556 1.00 8.09 91 ASP A CA 1
ATOM 1258 C C . ASP A 1 79 ? -19.963 -1.039 19.676 1.00 8.03 91 ASP A C 1
ATOM 1259 O O . ASP A 1 79 ? -20.462 -0.155 19.003 1.00 9.01 91 ASP A O 1
ATOM 1268 N N . SER A 1 80 ? -20.651 -1.761 20.559 1.00 8.27 92 SER A N 1
ATOM 1269 C CA . SER A 1 80 ? -22.056 -1.534 20.829 1.00 8.67 92 SER A CA 1
ATOM 1270 C C . SER A 1 80 ? -22.301 -1.105 22.264 1.00 7.68 92 SER A C 1
ATOM 1271 O O . SER A 1 80 ? -23.441 -1.017 22.708 1.00 8.72 92 SER A O 1
ATOM 1279 N N . GLY A 1 81 ? -21.222 -0.834 23.002 1.00 7.48 93 GLY A N 1
ATOM 1280 C CA . GLY A 1 81 ? -21.346 -0.430 24.382 1.00 8.12 93 GLY A CA 1
ATOM 1281 C C . GLY A 1 81 ? -21.627 -1.586 25.339 1.00 7.60 93 GLY A C 1
ATOM 1282 O O . GLY A 1 81 ? -21.990 -1.345 26.481 1.00 9.39 93 GLY A O 1
ATOM 1286 N N . ASN A 1 82 ? -21.452 -2.820 24.883 1.00 6.44 94 ASN A N 1
ATOM 1287 C CA . ASN A 1 82 ? -21.593 -3.963 25.752 1.00 6.71 94 ASN A CA 1
ATOM 1288 C C . ASN A 1 82 ? -20.322 -4.204 26.544 1.00 6.43 94 ASN A C 1
ATOM 1289 O O . ASN A 1 82 ? -19.218 -4.126 26.007 1.00 7.19 94 ASN A O 1
ATOM 1300 N N . THR A 1 83 ? -20.497 -4.536 27.824 1.00 7.26 95 THR A N 1
ATOM 1301 C CA . THR A 1 83 ? -19.398 -4.935 28.662 1.00 7.41 95 THR A CA 1
ATOM 1302 C C . THR A 1 83 ? -18.983 -6.354 28.290 1.00 8.04 95 THR A C 1
ATOM 1303 O O . THR A 1 83 ? -19.876 -7.226 28.106 1.00 10.92 95 THR A O 1
ATOM 1314 N N . LEU A 1 84 ? -17.692 -6.587 28.173 1.00 7.14 96 LEU A N 1
ATOM 1315 C CA . LEU A 1 84 ? -17.151 -7.910 27.870 1.00 7.13 96 L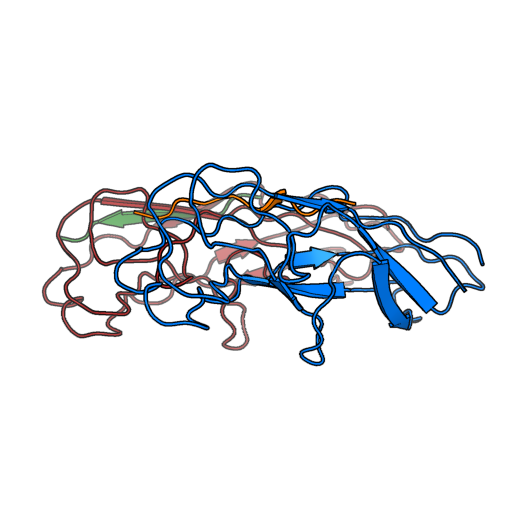EU A CA 1
ATOM 1316 C C . LEU A 1 84 ? -16.447 -8.462 29.104 1.00 7.45 96 LEU A C 1
ATOM 1317 O O . LEU A 1 84 ? -15.209 -8.542 29.165 1.00 8.00 96 LEU A O 1
ATOM 1333 N N . ASN A 1 85 ? -17.232 -8.797 30.121 1.00 7.53 97 ASN A N 1
ATOM 1334 C CA . ASN A 1 85 ? -16.675 -9.413 31.338 1.00 7.60 97 ASN A CA 1
ATOM 1335 C C . ASN A 1 85 ? -16.280 -10.852 31.070 1.00 7.87 97 ASN A C 1
ATOM 1336 O O . ASN A 1 85 ? -16.487 -11.395 29.974 1.00 8.49 97 ASN A O 1
ATOM 1347 N N . THR A 1 86 ? -15.695 -11.497 32.063 1.00 8.00 98 THR A N 1
ATOM 1348 C CA . THR A 1 86 ? -15.135 -12.806 31.821 1.00 8.40 98 THR A CA 1
ATOM 1349 C C . THR A 1 86 ? -16.183 -13.768 31.299 1.00 8.56 98 THR A C 1
ATOM 1350 O O . THR A 1 86 ? -17.324 -13.797 31.777 1.00 9.23 98 THR A O 1
ATOM 1361 N N . GLY A 1 87 ? -15.807 -14.516 30.260 1.00 9.73 99 GLY A N 1
ATOM 1362 C CA . GLY A 1 87 ? -16.698 -15.426 29.582 1.00 11.17 99 GLY A CA 1
ATOM 1363 C C . GLY A 1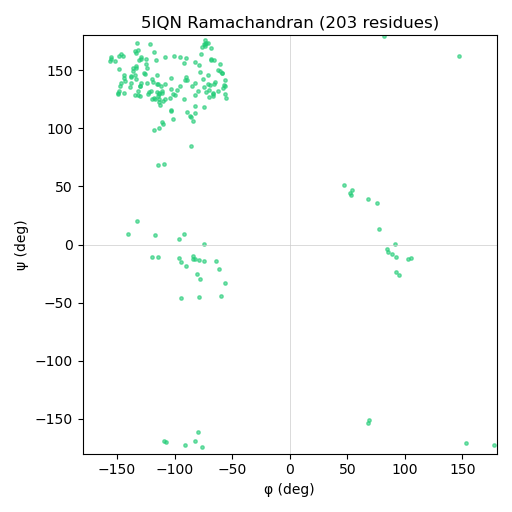 87 ? -17.483 -14.795 28.444 1.00 11.32 99 GLY A C 1
ATOM 1364 O O . GLY A 1 87 ? -18.141 -15.518 27.691 1.00 13.54 99 GLY A O 1
ATOM 1368 N N . ALA A 1 88 ? -17.431 -13.483 28.274 1.00 10.04 100 ALA A N 1
ATOM 1369 C CA . ALA A 1 88 ? -18.127 -12.840 27.166 1.00 10.09 100 ALA A CA 1
ATOM 1370 C C . ALA A 1 88 ? -17.544 -13.251 25.828 1.00 11.68 100 ALA A C 1
ATOM 1371 O O . ALA A 1 88 ? -16.361 -13.661 25.750 1.00 13.61 100 ALA A O 1
ATOM 1378 N N . THR A 1 89 ? -18.345 -13.081 24.786 1.00 12.85 101 THR A N 1
ATOM 1379 C CA . THR A 1 89 ? -17.855 -13.215 23.421 1.00 13.98 101 THR A CA 1
ATOM 1380 C C . THR A 1 89 ? -18.240 -12.014 22.566 1.00 13.93 101 THR A C 1
ATOM 1381 O O . THR A 1 89 ? -19.163 -11.256 22.887 1.00 15.28 101 THR A O 1
ATOM 1392 N N . LYS A 1 90 ? -17.521 -11.862 21.451 1.00 14.46 102 LYS A N 1
ATOM 1393 C CA . LYS A 1 90 ? -17.847 -10.867 20.445 1.00 13.54 102 LYS A CA 1
ATOM 1394 C C . LYS A 1 90 ? -17.519 -11.510 19.081 1.00 13.92 102 LYS A C 1
ATOM 1395 O O . LYS A 1 90 ? -16.425 -12.071 18.914 1.00 13.69 102 LYS A O 1
ATOM 1414 N N . THR A 1 91 ? -18.467 -11.440 18.135 1.00 14.87 103 THR A N 1
ATOM 1415 C CA . THR A 1 91 ? -18.268 -12.006 16.797 1.00 16.14 103 THR A CA 1
ATOM 1416 C C . THR A 1 91 ? -18.281 -10.885 15.771 1.00 17.11 103 THR A C 1
ATOM 1417 O O . THR A 1 91 ? -19.137 -9.990 15.803 1.00 18.67 103 THR A O 1
ATOM 1428 N N . VAL A 1 92 ? -17.344 -10.997 14.830 1.00 16.80 104 VAL A N 1
ATOM 1429 C CA . VAL A 1 92 ? -17.207 -10.071 13.715 1.00 17.94 104 VAL A CA 1
ATOM 1430 C C . VAL A 1 92 ? -17.205 -10.836 12.386 1.00 15.73 104 VAL A C 1
ATOM 1431 O O . VAL A 1 92 ? -16.782 -11.990 12.331 1.00 17.47 104 VAL A O 1
ATOM 1444 N N . GLN A 1 93 ? -17.746 -10.198 11.353 1.00 14.11 105 GLN A N 1
ATOM 1445 C CA . GLN A 1 93 ? -17.786 -10.750 9.996 1.00 13.03 105 GLN A CA 1
ATOM 1446 C C . GLN A 1 93 ? -16.465 -10.416 9.301 1.00 13.21 105 GLN A C 1
ATOM 1447 O O . GLN A 1 93 ? -15.951 -9.295 9.376 1.00 14.86 105 GLN A O 1
ATOM 1461 N N . VAL A 1 94 ? -15.902 -11.387 8.603 1.00 12.69 106 VAL A N 1
ATOM 1462 C CA . VAL A 1 94 ? -14.700 -11.201 7.817 1.00 12.25 106 VAL A CA 1
ATOM 1463 C C . VAL A 1 94 ? -15.023 -10.306 6.622 1.00 12.57 106 VAL A C 1
ATOM 1464 O O . VAL A 1 94 ? -16.054 -10.490 5.968 1.00 14.81 106 VAL A O 1
ATOM 1477 N N . ASP A 1 95 ? -14.132 -9.363 6.320 1.00 12.37 107 ASP A N 1
ATOM 1478 C CA . ASP A 1 95 ? -14.233 -8.582 5.110 1.00 13.26 107 ASP A CA 1
ATOM 1479 C C . ASP A 1 95 ? -13.623 -9.434 4.019 1.00 14.67 107 ASP A C 1
ATOM 1480 O O . ASP A 1 95 ? -12.419 -9.703 4.036 1.00 17.70 107 ASP A O 1
ATOM 1489 N N . ASP A 1 96 ? -14.423 -9.891 3.072 1.00 18.85 108 ASP A N 1
ATOM 1490 C CA . ASP A 1 96 ? -13.859 -10.794 2.073 1.00 21.83 108 ASP A CA 1
ATOM 1491 C C . ASP A 1 96 ? -12.881 -10.108 1.126 1.00 21.11 108 ASP A C 1
ATOM 1492 O O . ASP A 1 96 ? -12.040 -10.778 0.512 1.00 25.09 108 ASP A O 1
ATOM 1501 N N A SER A 1 97 ? -12.966 -8.787 0.996 0.55 17.97 109 SER A N 1
ATOM 1502 N N B SER A 1 97 ? -12.995 -8.793 0.965 0.45 18.53 109 SER A N 1
ATOM 1503 C CA A SER A 1 97 ? -12.060 -8.104 0.072 0.55 17.60 109 SER A CA 1
ATOM 1504 C CA B SER A 1 97 ? -12.067 -8.115 0.064 0.45 18.38 109 SER A CA 1
ATOM 1505 C C A SER A 1 97 ? -10.633 -8.094 0.590 0.55 18.51 109 SER A C 1
ATOM 1506 C C B SER A 1 97 ? -10.638 -8.274 0.574 0.45 19.12 109 SER A C 1
ATOM 1507 O O A SER A 1 97 ? -9.701 -7.882 -0.173 0.55 19.74 109 SER A O 1
ATOM 1508 O O B SER A 1 97 ? -9.717 -8.472 -0.220 0.45 20.89 109 SER A O 1
ATOM 1522 N N . SER A 1 98 ? -10.472 -8.246 1.898 1.00 17.74 110 SER A N 1
ATOM 1523 C CA . SER A 1 98 ? -9.148 -8.276 2.523 1.00 17.74 110 SER A CA 1
ATOM 1524 C C . SER A 1 98 ? -8.871 -9.523 3.355 1.00 15.95 110 SER A C 1
ATOM 1525 O O . SER A 1 98 ? -7.775 -9.667 3.891 1.00 16.35 110 SER A O 1
ATOM 1533 N N . GLN A 1 99 ? -9.860 -10.405 3.469 1.00 14.47 111 GLN A N 1
ATOM 1534 C CA . GLN A 1 99 ? -9.744 -11.627 4.272 1.00 15.24 111 GLN A CA 1
ATOM 1535 C C . GLN A 1 99 ? -9.273 -11.279 5.676 1.00 14.20 111 GLN A C 1
ATOM 1536 O O . GLN A 1 99 ? -8.428 -11.967 6.272 1.00 14.73 111 GLN A O 1
ATOM 1550 N N . SER A 1 100 ? -9.866 -10.241 6.246 1.00 14.33 112 SER A N 1
ATOM 1551 C CA . SER A 1 100 ? -9.431 -9.770 7.558 1.00 13.58 112 SER A CA 1
ATOM 1552 C C . SER A 1 100 ? -10.590 -9.513 8.477 1.00 12.79 112 SER A C 1
ATOM 1553 O O . SER A 1 100 ? -11.743 -9.420 8.055 1.00 14.02 112 SER A O 1
ATOM 1561 N N . ALA A 1 101 ? -10.293 -9.382 9.763 1.00 14.25 113 ALA A N 1
ATOM 1562 C CA . ALA A 1 101 ? -11.280 -9.076 10.768 1.00 15.59 113 ALA A CA 1
ATOM 1563 C C . ALA A 1 101 ? -10.623 -8.171 11.809 1.00 15.21 113 ALA A C 1
ATOM 1564 O O . ALA A 1 101 ? -9.464 -8.346 12.183 1.00 17.00 113 ALA A O 1
ATOM 1571 N N . HIS A 1 102 ? -11.412 -7.228 12.305 1.00 18.83 114 HIS A N 1
ATOM 1572 C CA A HIS A 1 102 ? -10.933 -6.178 13.206 0.67 19.92 114 HIS A CA 1
ATOM 1573 C CA B HIS A 1 102 ? -10.938 -6.202 13.228 0.33 21.06 114 HIS A CA 1
ATOM 1574 C C . HIS A 1 102 ? -11.850 -6.155 14.442 1.00 19.28 114 HIS A C 1
ATOM 1575 O O . HIS A 1 102 ? -13.070 -6.192 14.294 1.00 20.95 114 HIS A O 1
ATOM 1598 N N . PHE A 1 103 ? -11.276 -6.091 15.652 1.00 16.51 115 PHE A N 1
ATOM 1599 C CA . PHE A 1 103 ? -12.072 -5.911 16.888 1.00 14.88 115 PHE A CA 1
ATOM 1600 C C . PHE A 1 103 ? -11.700 -4.624 17.579 1.00 12.99 115 PHE A C 1
ATOM 1601 O O . PHE A 1 103 ? -10.666 -4.578 18.249 1.00 13.75 115 PHE A O 1
ATOM 1618 N N . PRO A 1 104 ? -12.493 -3.564 17.362 1.00 12.54 116 PRO A N 1
ATOM 1619 C CA . PRO A 1 104 ? -12.256 -2.316 18.047 1.00 11.70 116 PRO A CA 1
ATOM 1620 C C . PRO A 1 104 ? -12.882 -2.384 19.443 1.00 9.77 116 PRO A C 1
ATOM 1621 O O . PRO A 1 104 ? -14.087 -2.559 19.581 1.00 10.76 116 PRO A O 1
ATOM 1632 N N . LEU A 1 105 ? -12.053 -2.249 20.473 1.00 9.64 117 LEU A N 1
ATOM 1633 C CA . LEU A 1 105 ? -12.477 -2.365 21.869 1.00 8.58 117 LEU A CA 1
ATOM 1634 C C . LEU A 1 105 ? -12.052 -1.128 22.635 1.00 8.41 117 LEU A C 1
ATOM 1635 O O . LEU A 1 105 ? -11.189 -0.366 22.201 1.00 10.27 117 LEU A O 1
ATOM 1651 N N A GLN A 1 106 ? -12.657 -0.930 23.801 0.57 7.95 118 GLN A N 1
ATOM 1652 N N B GLN A 1 106 ? -12.627 -0.957 23.820 0.43 7.89 118 GLN A N 1
ATOM 1653 C CA . GLN A 1 106 ? -12.241 0.158 24.679 1.00 7.78 118 GLN A CA 1
ATOM 1654 C C A GLN A 1 106 ? -12.091 -0.408 26.087 0.57 7.08 118 GLN A C 1
ATOM 1655 C C B GLN A 1 106 ? -12.197 -0.304 26.136 0.43 6.66 118 GLN A C 1
ATOM 1656 O O A GLN A 1 106 ? -12.774 -1.360 26.464 0.57 7.37 118 GLN A O 1
ATOM 1657 O O B GLN A 1 106 ? -13.046 -1.085 26.594 0.43 4.15 118 GLN A O 1
ATOM 1684 N N . VAL A 1 107 ? -11.204 0.218 26.859 1.00 6.64 119 VAL A N 1
ATOM 1685 C CA . VAL A 1 107 ? -10.951 -0.136 28.249 1.00 6.80 119 VAL A CA 1
ATOM 1686 C C . VAL A 1 107 ? -10.982 1.097 29.130 1.00 6.24 119 VAL A C 1
ATOM 1687 O O . VAL A 1 107 ? -10.504 2.157 28.727 1.00 6.89 119 VAL A O 1
ATOM 1700 N N . ARG A 1 108 ? -11.511 0.938 30.337 1.00 6.02 120 ARG A N 1
ATOM 1701 C CA . ARG A 1 108 ? -11.427 1.981 31.345 1.00 6.12 120 ARG A CA 1
ATOM 1702 C C . ARG A 1 108 ? -11.352 1.352 32.723 1.00 6.04 120 ARG A C 1
ATOM 1703 O O . ARG A 1 108 ? -11.633 0.153 32.919 1.00 6.63 120 ARG A O 1
ATOM 1724 N N . ALA A 1 109 ? -10.910 2.147 33.683 1.00 5.85 121 ALA A N 1
ATOM 1725 C CA . ALA A 1 109 ? -11.094 1.821 35.099 1.00 5.57 121 ALA A CA 1
ATOM 1726 C C . ALA A 1 109 ? -12.412 2.425 35.571 1.00 5.77 121 ALA A C 1
ATOM 1727 O O . ALA A 1 109 ? -12.824 3.510 35.144 1.00 7.37 121 ALA A O 1
ATOM 1734 N N . LEU A 1 110 ? -13.074 1.703 36.462 1.00 5.92 122 LEU A N 1
ATOM 1735 C CA . LEU A 1 110 ? -14.349 2.071 36.994 1.00 7.64 122 LEU A CA 1
ATOM 1736 C C . LEU A 1 110 ? -14.353 1.784 38.491 1.00 6.09 122 LEU A C 1
ATOM 1737 O O . LEU A 1 110 ? -13.787 0.782 38.901 1.00 6.76 122 LEU A O 1
ATOM 1753 N N . THR A 1 111 ? -15.031 2.614 39.296 1.00 6.27 123 THR A N 1
ATOM 1754 C CA . THR A 1 111 ? -15.288 2.277 40.672 1.00 6.31 123 THR A CA 1
ATOM 1755 C C . THR A 1 111 ? -16.787 2.078 40.868 1.00 6.34 123 THR A C 1
ATOM 1756 O O . THR A 1 111 ? -17.567 3.012 40.946 1.00 7.15 123 THR A O 1
ATOM 1767 N N . VAL A 1 112 ? -17.201 0.810 40.885 1.00 6.26 124 VAL A N 1
ATOM 1768 C CA . VAL A 1 112 ? -18.627 0.505 41.023 1.00 6.46 124 VAL A CA 1
ATOM 1769 C C . VAL A 1 112 ? -19.203 1.057 42.321 1.00 7.00 124 VAL A C 1
ATOM 1770 O O . VAL A 1 112 ? -20.328 1.602 42.332 1.00 7.93 124 VAL A O 1
ATOM 1783 N N . ASN A 1 113 ? -18.464 0.864 43.403 1.00 6.82 125 ASN A N 1
ATOM 1784 C CA . ASN A 1 113 ? -18.918 1.225 44.726 1.00 8.08 125 ASN A CA 1
ATOM 1785 C C . ASN A 1 113 ? -18.443 2.572 45.196 1.00 7.97 125 ASN A C 1
ATOM 1786 O O . ASN A 1 113 ? -18.921 3.068 46.204 1.00 10.39 125 ASN A O 1
ATOM 1797 N N . GLY A 1 114 ? -17.498 3.183 44.488 1.00 7.99 126 GLY A N 1
ATOM 1798 C CA . GLY A 1 114 ? -16.882 4.436 44.906 1.00 8.26 126 GLY A CA 1
ATOM 1799 C C . GLY A 1 114 ? -15.795 4.220 45.916 1.00 8.15 126 GLY A C 1
ATOM 1800 O O . GLY A 1 114 ? -15.535 3.111 46.345 1.00 9.10 126 GLY A O 1
ATOM 1804 N N . GLY A 1 115 ? -15.179 5.309 46.328 1.00 8.89 127 GLY A N 1
ATOM 1805 C CA . GLY A 1 115 ? -14.163 5.245 47.356 1.00 9.12 127 GLY A CA 1
ATOM 1806 C C . GLY A 1 115 ? -12.893 4.540 46.933 1.00 8.70 127 GLY A C 1
ATOM 1807 O O . GLY A 1 115 ? -12.272 3.830 47.722 1.00 9.49 127 GLY A O 1
ATOM 1811 N N . ALA A 1 116 ? -12.444 4.746 45.705 1.00 7.82 128 ALA A N 1
ATOM 1812 C CA . ALA A 1 116 ? -11.179 4.177 45.273 1.00 7.41 128 ALA A CA 1
ATOM 1813 C C . ALA A 1 116 ? -10.051 4.675 46.167 1.00 7.45 128 ALA A C 1
ATOM 1814 O O . ALA A 1 116 ? -10.046 5.853 46.602 1.00 8.52 128 ALA A O 1
ATOM 1821 N N . THR A 1 117 ? -9.044 3.822 46.371 1.00 7.04 129 THR A N 1
ATOM 1822 C CA . THR A 1 117 ? -7.878 4.214 47.144 1.00 6.07 129 THR A CA 1
ATOM 1823 C C . THR A 1 117 ? -6.629 4.200 46.254 1.00 6.49 129 THR A C 1
ATOM 1824 O O . THR A 1 117 ? -6.568 3.565 45.193 1.00 6.72 129 THR A O 1
ATOM 1835 N N . GLN A 1 118 ? -5.615 4.947 46.706 1.00 6.76 130 GLN A N 1
ATOM 1836 C CA . GLN A 1 118 ? -4.349 5.032 46.005 1.00 6.61 130 GLN A CA 1
ATOM 1837 C C . GLN A 1 118 ? -3.708 3.659 45.867 1.00 6.80 130 GLN A C 1
ATOM 1838 O O . GLN A 1 118 ? -3.789 2.808 46.721 1.00 9.44 130 GLN A O 1
ATOM 1852 N N . GLY A 1 119 ? -2.997 3.472 44.773 1.00 6.22 131 GLY A N 1
ATOM 1853 C CA . GLY A 1 119 ? -2.225 2.259 44.559 1.00 6.31 131 GLY A CA 1
ATOM 1854 C C . GLY A 1 119 ? -2.058 1.962 43.091 1.00 5.63 131 GLY A C 1
ATOM 1855 O O . GLY A 1 119 ? -2.379 2.768 42.227 1.00 6.57 131 GLY A O 1
ATOM 1859 N N . THR A 1 120 ? -1.526 0.777 42.796 1.00 5.99 132 THR A N 1
ATOM 1860 C CA . THR A 1 120 ? -1.320 0.363 41.424 1.00 5.71 132 THR A CA 1
ATOM 1861 C C . THR A 1 120 ? -2.631 -0.202 40.845 1.00 5.06 132 THR A C 1
ATOM 1862 O O . THR A 1 120 ? -3.503 -0.707 41.562 1.00 5.01 132 THR A O 1
ATOM 1873 N N . ILE A 1 121 ? -2.695 -0.156 39.526 1.00 4.95 133 ILE A N 1
ATOM 1874 C CA . ILE A 1 121 ? -3.675 -0.850 38.714 1.00 4.98 133 ILE A CA 1
ATOM 1875 C C . ILE A 1 121 ? -2.934 -1.823 37.812 1.00 5.31 133 ILE A C 1
ATOM 1876 O O . ILE A 1 121 ? -2.016 -1.416 37.097 1.00 5.52 133 ILE A O 1
ATOM 1892 N N . GLU A 1 122 ? -3.337 -3.087 37.859 1.00 5.33 134 GLU A N 1
ATOM 1893 C CA . GLU A 1 122 ? -2.791 -4.119 37.009 1.00 5.60 134 GLU A CA 1
ATOM 1894 C C . GLU A 1 122 ? -3.867 -5.157 36.737 1.00 5.49 134 GLU A C 1
ATOM 1895 O O . GLU A 1 122 ? -4.499 -5.662 37.680 1.00 6.56 134 GLU A O 1
ATOM 1907 N N . ALA A 1 123 ? -4.082 -5.511 35.481 1.00 5.88 135 ALA A N 1
ATOM 1908 C CA . ALA A 1 123 ? -4.949 -6.640 35.129 1.00 6.10 135 ALA A CA 1
ATOM 1909 C C . ALA A 1 123 ? -4.534 -7.169 33.769 1.00 5.86 135 ALA A C 1
ATOM 1910 O O . ALA A 1 123 ? -3.858 -6.481 33.003 1.00 7.03 135 ALA A O 1
ATOM 1917 N N . VAL A 1 124 ? -4.944 -8.391 33.483 1.00 6.34 136 VAL A N 1
ATOM 1918 C CA . VAL A 1 124 ? -4.760 -8.990 32.178 1.00 6.96 136 VAL A CA 1
ATOM 1919 C C . VAL A 1 124 ? -6.050 -9.655 31.735 1.00 7.54 136 VAL A C 1
ATOM 1920 O O . VAL A 1 124 ? -6.632 -10.454 32.466 1.00 8.92 136 VAL A O 1
ATOM 1933 N N . ILE A 1 125 ? -6.488 -9.325 30.528 1.00 6.92 137 ILE A N 1
ATOM 1934 C CA . ILE A 1 125 ? -7.645 -9.943 29.880 1.00 7.30 137 ILE A CA 1
ATOM 1935 C C . ILE A 1 125 ? -7.081 -10.827 28.755 1.00 7.68 137 ILE A C 1
ATOM 1936 O O . ILE A 1 125 ? -6.328 -10.359 27.926 1.00 8.81 137 ILE A O 1
ATOM 1952 N N . SER A 1 126 ? -7.456 -12.107 28.766 1.00 7.78 138 SER A N 1
ATOM 1953 C CA . SER A 1 126 ? -7.053 -13.032 27.737 1.00 9.22 138 SER A CA 1
ATOM 1954 C C . SER A 1 126 ? -8.165 -13.217 26.711 1.00 8.50 138 SER A C 1
ATOM 1955 O O . SER A 1 126 ? -9.342 -13.173 27.039 1.00 9.15 138 SER A O 1
ATOM 1963 N N A ILE A 1 127 ? -7.752 -13.408 25.460 0.46 10.26 139 ILE A N 1
ATOM 1964 N N B ILE A 1 127 ? -7.743 -13.421 25.462 0.54 7.77 139 ILE A N 1
ATOM 1965 C CA A ILE A 1 127 ? -8.669 -13.515 24.335 0.46 12.78 139 ILE A CA 1
ATOM 1966 C CA B ILE A 1 127 ? -8.648 -13.575 24.338 0.54 7.69 139 ILE A CA 1
ATOM 1967 C C A ILE A 1 127 ? -8.330 -14.732 23.489 0.46 12.00 139 ILE A C 1
ATOM 1968 C C B ILE A 1 127 ? -8.245 -14.794 23.529 0.54 9.11 139 ILE A C 1
ATOM 1969 O O A ILE A 1 127 ? -7.255 -14.787 22.879 0.46 11.79 139 ILE A O 1
ATOM 1970 O O B ILE A 1 127 ? -7.055 -15.018 23.294 0.54 9.47 139 ILE A O 1
ATOM 2001 N N A THR A 1 128 ? -9.250 -15.694 23.450 0.63 11.20 140 THR A N 1
ATOM 2002 N N B THR A 1 128 ? -9.223 -15.572 23.079 0.37 9.04 140 THR A N 1
ATOM 2003 C CA A THR A 1 128 ? -9.092 -16.928 22.703 0.63 12.08 140 THR A CA 1
ATOM 2004 C CA B THR A 1 128 ? -8.961 -16.643 22.135 0.37 8.24 140 THR A CA 1
ATOM 2005 C C A THR A 1 128 ? -10.115 -16.912 21.576 0.63 11.43 140 THR A C 1
ATOM 2006 C C B THR A 1 128 ? -10.051 -16.601 21.106 0.37 8.28 140 THR A C 1
ATOM 2007 O O A THR A 1 128 ? -11.211 -16.407 21.754 0.63 12.70 140 THR A O 1
ATOM 2008 O O B THR A 1 128 ? -11.077 -15.985 21.335 0.37 7.56 140 THR A O 1
ATOM 2029 N N A TYR A 1 129 ? -9.786 -17.509 20.429 0.46 13.04 141 TYR A N 1
ATOM 2030 N N B TYR A 1 129 ? -9.803 -17.207 19.954 0.54 11.18 141 TYR A N 1
ATOM 2031 C CA A TYR A 1 129 ? -10.601 -17.305 19.223 0.46 13.34 141 TYR A CA 1
ATOM 2032 C CA B TYR A 1 129 ? -10.693 -17.040 18.831 0.54 11.25 141 TYR A CA 1
ATOM 2033 C C A TYR A 1 129 ? -11.269 -18.567 18.669 0.46 13.52 141 TYR A C 1
ATOM 2034 C C B TYR A 1 129 ? -11.142 -18.379 18.335 0.54 12.24 141 TYR A C 1
ATOM 2035 O O A TYR A 1 129 ? -10.745 -19.674 18.852 0.46 14.12 141 TYR A O 1
ATOM 2036 O O B TYR A 1 129 ? -10.368 -19.338 18.227 0.54 13.49 141 TYR A O 1
ATOM 2071 N N . THR A 1 130 ? -12.407 -18.409 17.980 1.00 13.30 142 THR A N 1
ATOM 2072 C CA . THR A 1 130 ? -12.982 -19.491 17.199 1.00 15.13 142 THR A CA 1
ATOM 2073 C C . THR A 1 130 ? -13.423 -18.907 15.838 1.00 15.29 142 THR A C 1
ATOM 2074 O O . THR A 1 130 ? -13.660 -17.701 15.670 1.00 14.50 142 THR A O 1
ATOM 2085 N N . TYR A 1 131 ? -13.543 -19.809 14.862 1.00 18.26 143 TYR A N 1
ATOM 2086 C CA . TYR A 1 131 ? -13.753 -19.437 13.463 1.00 19.51 143 TYR A CA 1
ATOM 2087 C C . TYR A 1 131 ? -14.922 -20.222 12.898 1.00 19.40 143 TYR A C 1
ATOM 2088 O O . TYR A 1 131 ? -15.046 -21.426 13.140 1.00 22.45 143 TYR A O 1
ATOM 2106 N N . SER A 1 132 ? -15.792 -19.554 12.157 1.00 20.40 144 SER A N 1
ATOM 2107 C CA . SER A 1 132 ? -16.931 -20.229 11.555 1.00 21.74 144 SER A CA 1
ATOM 2108 C C . SER A 1 132 ? -17.208 -19.675 10.165 1.00 20.87 144 SER A C 1
ATOM 2109 O O . SER A 1 132 ? -18.112 -20.235 9.523 0.83 21.26 144 SER A O 1
ATOM 2118 N N . SER B 2 1 ? -4.554 -14.005 22.396 1.00 10.85 1 SER B N 1
ATOM 2119 C CA . SER B 2 1 ? -4.090 -12.626 22.594 1.00 10.48 1 SER B CA 1
ATOM 2120 C C . SER B 2 1 ? -4.261 -12.258 24.053 1.00 9.44 1 SER B C 1
ATOM 2121 O O . SER B 2 1 ? -5.070 -12.872 24.765 1.00 9.94 1 SER B O 1
ATOM 2131 N N A ARG B 2 2 ? -3.632 -11.152 24.431 0.42 8.69 2 ARG B N 1
ATOM 2132 N N B ARG B 2 2 ? -3.499 -11.271 24.527 0.58 10.30 2 ARG B N 1
ATOM 2133 C CA A ARG B 2 2 ? -3.887 -10.544 25.730 0.42 8.88 2 ARG B CA 1
ATOM 2134 C CA B ARG B 2 2 ? -3.582 -10.796 25.913 0.58 9.68 2 ARG B CA 1
ATOM 2135 C C A ARG B 2 2 ? -3.906 -9.018 25.667 0.42 7.00 2 ARG B C 1
ATOM 2136 C C B ARG B 2 2 ? -3.571 -9.281 25.896 0.58 9.49 2 ARG B C 1
ATOM 2137 O O A ARG B 2 2 ? -3.206 -8.394 24.850 0.42 7.17 2 ARG B O 1
ATOM 2138 O O B ARG B 2 2 ? -2.762 -8.681 25.176 0.58 9.73 2 ARG B O 1
ATOM 2179 N N A ILE B 2 3 ? -4.694 -8.443 26.566 0.42 7.08 3 ILE B N 1
ATOM 2180 N N B ILE B 2 3 ? -4.455 -8.678 26.690 0.58 7.45 3 ILE B N 1
ATOM 2181 C CA A ILE B 2 3 ? -4.653 -7.023 26.853 0.42 6.70 3 ILE B CA 1
ATOM 2182 C CA B ILE B 2 3 ? -4.516 -7.240 26.886 0.58 8.03 3 ILE B CA 1
ATOM 2183 C C A ILE B 2 3 ? -4.188 -6.866 28.298 0.42 6.85 3 ILE B C 1
ATOM 2184 C C B ILE B 2 3 ? -4.128 -6.962 28.320 0.58 7.72 3 ILE B C 1
ATOM 2185 O O A ILE B 2 3 ? -4.876 -7.293 29.222 0.42 8.76 3 ILE B O 1
ATOM 2186 O O B ILE B 2 3 ? -4.800 -7.382 29.256 0.58 8.24 3 ILE B O 1
ATOM 2217 N N . ARG B 2 4 ? -3.004 -6.270 28.486 1.00 6.59 4 ARG B N 1
ATOM 2218 C CA . ARG B 2 4 ? -2.492 -5.891 29.803 1.00 6.88 4 ARG B CA 1
ATOM 2219 C C . ARG B 2 4 ? -2.944 -4.469 30.097 1.00 6.34 4 ARG B C 1
ATOM 2220 O O . ARG B 2 4 ? -2.788 -3.600 29.241 1.00 7.99 4 ARG B O 1
ATOM 2241 N N . ILE B 2 5 ? -3.503 -4.258 31.282 1.00 5.97 5 ILE B N 1
ATOM 2242 C CA . ILE B 2 5 ? -3.950 -2.952 31.716 1.00 5.76 5 ILE B CA 1
ATOM 2243 C C . ILE B 2 5 ? -3.107 -2.529 32.902 1.00 5.91 5 ILE B C 1
ATOM 2244 O O . ILE B 2 5 ? -2.973 -3.304 33.859 1.00 7.04 5 ILE B O 1
ATOM 2260 N N A ARG B 2 6 ? -2.487 -1.352 32.811 0.58 5.04 6 ARG B N 1
ATOM 2261 N N B ARG B 2 6 ? -2.560 -1.325 32.844 0.42 5.80 6 ARG B N 1
ATOM 2262 C CA A ARG B 2 6 ? -1.654 -0.810 33.896 0.58 4.77 6 ARG B CA 1
ATOM 2263 C CA B ARG B 2 6 ? -1.754 -0.824 33.947 0.42 6.27 6 ARG B CA 1
ATOM 2264 C C A ARG B 2 6 ? -2.100 0.606 34.212 0.58 4.44 6 ARG B C 1
ATOM 2265 C C B ARG B 2 6 ? -2.032 0.640 34.191 0.42 5.95 6 ARG B C 1
ATOM 2266 O O A ARG B 2 6 ? -2.733 1.282 33.408 0.58 5.88 6 ARG B O 1
ATOM 2267 O O B ARG B 2 6 ? -2.458 1.375 33.309 0.42 6.09 6 ARG B O 1
ATOM 2308 N N . GLY B 2 7 ? -1.765 1.068 35.413 1.00 5.31 7 GLY B N 1
ATOM 2309 C CA . GLY B 2 7 ? -2.005 2.441 35.795 1.00 6.14 7 GLY B CA 1
ATOM 2310 C C . GLY B 2 7 ? -1.696 2.649 37.275 1.00 4.91 7 GLY B C 1
ATOM 2311 O O . GLY B 2 7 ? -1.248 1.729 37.979 1.00 5.24 7 GLY B O 1
ATOM 2315 N N . TYR B 2 8 ? -1.959 3.865 37.746 1.00 5.53 8 TYR B N 1
ATOM 2316 C CA . TYR B 2 8 ? -1.886 4.222 39.157 1.00 5.55 8 TYR B CA 1
ATOM 2317 C C . TYR B 2 8 ? -3.109 5.027 39.534 1.00 5.54 8 TYR B C 1
ATOM 2318 O O . TYR B 2 8 ? -3.596 5.831 38.736 1.00 7.59 8 TYR B O 1
ATOM 2336 N N . VAL B 2 9 ? -3.562 4.841 40.766 1.00 5.63 9 VAL B N 1
ATOM 2337 C CA . VAL B 2 9 ? -4.487 5.777 41.409 1.00 5.13 9 VAL B CA 1
ATOM 2338 C C . VAL B 2 9 ? -3.665 6.593 42.404 1.00 5.36 9 VAL B C 1
ATOM 2339 O O . VAL B 2 9 ? -2.972 6.027 43.254 1.00 5.94 9 VAL B O 1
ATOM 2352 N N . ARG B 2 10 ? -3.761 7.915 42.270 1.00 5.89 10 ARG B N 1
ATOM 2353 C CA . ARG B 2 10 ? -3.002 8.865 43.085 1.00 5.77 10 ARG B CA 1
ATOM 2354 C C . ARG B 2 10 ? -3.867 9.568 44.111 1.00 6.72 10 ARG B C 1
ATOM 2355 O O . ARG B 2 10 ? -3.287 10.012 45.132 1.00 7.46 10 ARG B O 1
ATOM 2377 N N . SER C 2 1 ? 8.046 1.767 13.174 1.00 8.54 1 SER F N 1
ATOM 2378 C CA . SER C 2 1 ? 8.532 3.140 12.950 1.00 8.00 1 SER F CA 1
ATOM 2379 C C . SER C 2 1 ? 8.359 3.934 14.222 1.00 7.81 1 SER F C 1
ATOM 2380 O O . SER C 2 1 ? 7.527 3.608 15.066 1.00 8.08 1 SER F O 1
ATOM 2390 N N A ARG C 2 2 ? 9.157 4.996 14.316 0.37 7.41 2 ARG F N 1
ATOM 2391 N N B ARG C 2 2 ? 9.119 5.013 14.344 0.63 7.67 2 ARG F N 1
ATOM 2392 C CA A ARG C 2 2 ? 9.059 5.995 15.368 0.37 6.78 2 ARG F CA 1
ATOM 2393 C CA B ARG C 2 2 ? 8.943 5.945 15.444 0.63 8.95 2 ARG F CA 1
ATOM 2394 C C A ARG C 2 2 ? 8.839 7.374 14.750 0.37 6.11 2 ARG F C 1
ATOM 2395 C C B ARG C 2 2 ? 8.945 7.380 14.923 0.63 8.47 2 ARG F C 1
ATOM 2396 O O A ARG C 2 2 ? 9.465 7.724 13.737 0.37 6.69 2 ARG F O 1
ATOM 2397 O O B ARG C 2 2 ? 9.841 7.772 14.176 0.63 9.26 2 ARG F O 1
ATOM 2438 N N . ILE C 2 3 ? 7.961 8.159 15.373 1.00 6.61 3 ILE F N 1
ATOM 2439 C CA . ILE C 2 3 ? 7.885 9.592 15.147 1.00 6.64 3 ILE F CA 1
ATOM 2440 C C . ILE C 2 3 ? 8.313 10.277 16.447 1.00 6.66 3 ILE F C 1
ATOM 2441 O O . ILE C 2 3 ? 7.714 10.095 17.497 1.00 7.26 3 ILE F O 1
ATOM 2457 N N . ARG C 2 4 ? 9.406 11.029 16.350 1.00 6.92 4 ARG F N 1
ATOM 2458 C CA . ARG C 2 4 ? 9.956 11.789 17.480 1.00 7.59 4 ARG F CA 1
ATOM 2459 C C . ARG C 2 4 ? 9.534 13.239 17.299 1.00 7.76 4 ARG F C 1
ATOM 2460 O O . ARG C 2 4 ? 9.694 13.804 16.220 1.00 8.55 4 ARG F O 1
ATOM 2481 N N . ILE C 2 5 ? 8.966 13.808 18.355 1.00 7.25 5 ILE F N 1
ATOM 2482 C CA . ILE C 2 5 ? 8.525 15.195 18.362 1.00 7.37 5 ILE F CA 1
ATOM 2483 C C . ILE C 2 5 ? 9.395 15.974 19.344 1.00 7.31 5 ILE F C 1
ATOM 2484 O O . ILE C 2 5 ? 9.559 15.538 20.473 1.00 8.88 5 ILE F O 1
ATOM 2500 N N . ARG C 2 6 ? 9.950 17.103 18.891 1.00 7.14 6 ARG F N 1
ATOM 2501 C CA . ARG C 2 6 ? 10.811 17.936 19.741 1.00 7.31 6 ARG F CA 1
ATOM 2502 C C . ARG C 2 6 ? 10.393 19.398 19.599 1.00 7.38 6 ARG F C 1
ATOM 2503 O O . ARG C 2 6 ? 9.902 19.821 18.564 1.00 8.52 6 ARG F O 1
ATOM 2524 N N . GLY C 2 7 ? 10.630 20.156 20.656 1.00 8.03 7 GLY F N 1
ATOM 2525 C CA . GLY C 2 7 ? 10.413 21.585 20.628 1.00 8.62 7 GLY F CA 1
ATOM 2526 C C . GLY C 2 7 ? 10.706 22.188 21.990 1.00 8.37 7 GLY F C 1
ATOM 2527 O O . GLY C 2 7 ? 11.203 21.505 22.881 1.00 8.98 7 GLY F O 1
ATOM 2531 N N . TYR C 2 8 ? 10.385 23.469 22.132 1.00 9.25 8 TYR F N 1
ATOM 2532 C CA . TYR C 2 8 ? 10.497 24.181 23.412 1.00 9.74 8 TYR F CA 1
ATOM 2533 C C . TYR C 2 8 ? 9.285 25.063 23.598 1.00 9.60 8 TYR F C 1
ATOM 2534 O O . TYR C 2 8 ? 8.807 25.657 22.624 1.00 10.94 8 TYR F O 1
ATOM 2552 N N . VAL C 2 9 ? 8.821 25.187 24.850 1.00 9.96 9 VAL F N 1
ATOM 2553 C CA . VAL C 2 9 ? 7.936 26.267 25.237 1.00 10.18 9 VAL F CA 1
ATOM 2554 C C . VAL C 2 9 ? 8.821 27.313 25.937 1.00 10.73 9 VAL F C 1
ATOM 2555 O O . VAL C 2 9 ? 9.581 26.985 26.858 1.00 11.32 9 VAL F O 1
ATOM 2568 N N . ARG C 2 10 ? 8.719 28.558 25.494 1.00 11.07 10 ARG F N 1
ATOM 2569 C CA . ARG C 2 10 ? 9.537 29.652 25.994 1.00 11.14 10 ARG F CA 1
ATOM 2570 C C . ARG C 2 10 ? 8.733 30.612 26.872 1.00 12.46 10 ARG F C 1
ATOM 2571 O O . ARG C 2 10 ? 9.395 31.196 27.777 1.00 14.27 10 ARG F O 1
ATOM 2593 N N . ALA D 1 1 ? -0.883 -10.852 5.293 1.00 25.20 13 ALA G N 1
ATOM 2594 C CA . ALA D 1 1 ? -0.122 -10.881 4.016 1.00 24.71 13 ALA G CA 1
ATOM 2595 C C . ALA D 1 1 ? 1.335 -10.535 4.271 1.00 22.25 13 ALA G C 1
ATOM 2596 O O . ALA D 1 1 ? 1.703 -10.092 5.381 1.00 21.99 13 ALA G O 1
ATOM 2605 N N . LYS D 1 2 ? 2.163 -10.700 3.234 1.00 22.37 14 LYS G N 1
ATOM 2606 C CA . LYS D 1 2 ? 3.587 -10.434 3.390 1.00 19.09 14 LYS G CA 1
ATOM 2607 C C . LYS D 1 2 ? 3.837 -8.931 3.531 1.00 17.06 14 LYS G C 1
ATOM 2608 O O . LYS D 1 2 ? 3.121 -8.124 2.932 1.00 16.56 1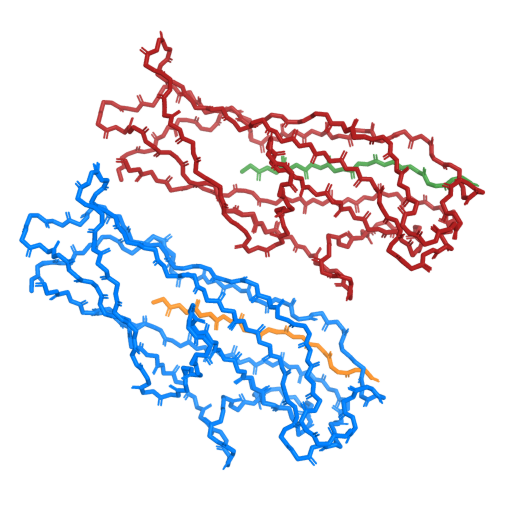4 LYS G O 1
ATOM 2627 N N . PRO D 1 3 ? 4.848 -8.568 4.327 1.00 16.27 15 PRO G N 1
ATOM 2628 C CA . PRO D 1 3 ? 5.075 -7.156 4.635 1.00 13.85 15 PRO G CA 1
ATOM 2629 C C . PRO D 1 3 ? 5.767 -6.385 3.521 1.00 11.94 15 PRO G C 1
ATOM 2630 O O . PRO D 1 3 ? 6.582 -6.930 2.779 1.00 12.40 15 PRO G O 1
ATOM 2641 N N . CYS D 1 4 ? 5.439 -5.099 3.418 1.00 12.23 16 CYS G N 1
ATOM 2642 C CA . CYS D 1 4 ? 6.278 -4.150 2.720 1.00 11.65 16 CYS G CA 1
ATOM 2643 C C . CYS D 1 4 ? 7.564 -3.944 3.507 1.00 11.10 16 CYS G C 1
ATOM 2644 O O . CYS D 1 4 ? 7.649 -4.338 4.678 1.00 13.83 16 CYS G O 1
ATOM 2651 N N . THR D 1 5 ? 8.542 -3.274 2.886 1.00 11.92 17 THR G N 1
ATOM 2652 C CA . THR D 1 5 ? 9.667 -2.732 3.610 1.00 12.12 17 THR G CA 1
ATOM 2653 C C . THR D 1 5 ? 9.237 -1.442 4.269 1.00 11.70 17 THR G C 1
ATOM 2654 O O . THR D 1 5 ? 8.602 -0.599 3.616 1.00 12.23 17 THR G O 1
ATOM 2665 N N . VAL D 1 6 ? 9.562 -1.300 5.548 1.00 12.18 18 VAL G N 1
ATOM 2666 C CA . VAL D 1 6 ? 9.339 -0.041 6.222 1.00 11.33 18 VAL G CA 1
ATOM 2667 C C . VAL D 1 6 ? 10.515 0.861 5.931 1.00 11.15 18 VAL G C 1
ATOM 2668 O O . VAL D 1 6 ? 11.629 0.680 6.460 1.00 12.99 18 VAL G O 1
ATOM 2681 N N . SER D 1 7 ? 10.276 1.841 5.069 1.00 10.57 19 SER G N 1
ATOM 2682 C CA . SER D 1 7 ? 11.349 2.776 4.723 1.00 11.33 19 SER G CA 1
ATOM 2683 C C . SER D 1 7 ? 11.547 3.832 5.809 1.00 10.56 19 SER G C 1
ATOM 2684 O O . SER D 1 7 ? 12.694 4.101 6.224 1.00 11.30 19 SER G O 1
ATOM 2692 N N . THR D 1 8 ? 10.447 4.400 6.300 1.00 10.13 20 THR G N 1
ATOM 2693 C CA . THR D 1 8 ? 10.537 5.404 7.360 1.00 10.19 20 THR G CA 1
ATOM 2694 C C . THR D 1 8 ? 10.573 4.701 8.689 1.00 10.48 20 THR G C 1
ATOM 2695 O O . THR D 1 8 ? 9.538 4.538 9.336 1.00 12.19 20 THR G O 1
ATOM 2706 N N . THR D 1 9 ? 11.752 4.280 9.108 1.00 10.99 21 THR G N 1
ATOM 2707 C CA . THR D 1 9 ? 11.862 3.671 10.426 1.00 12.60 21 THR G CA 1
ATOM 2708 C C . THR D 1 9 ? 11.850 4.791 11.491 1.00 10.03 21 THR G C 1
ATOM 2709 O O . THR D 1 9 ? 11.414 4.557 12.610 1.00 9.90 21 THR G O 1
ATOM 2720 N N . ASN D 1 10 ? 12.338 5.988 11.140 1.00 10.36 22 ASN G N 1
ATOM 2721 C CA . ASN D 1 10 ? 12.338 7.141 12.023 1.00 9.32 22 ASN G CA 1
ATOM 2722 C C . ASN D 1 10 ? 11.952 8.391 11.257 1.00 8.26 22 ASN G C 1
ATOM 2723 O O . ASN D 1 10 ? 12.483 8.643 10.175 1.00 9.15 22 ASN G O 1
ATOM 2734 N N . ALA D 1 11 ? 11.077 9.196 11.852 1.00 7.86 23 ALA G N 1
ATOM 2735 C CA . ALA D 1 11 ? 10.803 10.533 11.365 1.00 7.95 23 ALA G CA 1
ATOM 2736 C C . ALA D 1 11 ? 10.757 11.451 12.575 1.00 7.31 23 ALA G C 1
ATOM 2737 O O . ALA D 1 11 ? 10.446 11.006 13.686 1.00 8.98 23 ALA G O 1
ATOM 2744 N N . THR D 1 12 ? 11.096 12.708 12.341 1.00 7.12 24 THR G N 1
ATOM 2745 C CA . THR D 1 12 ? 11.149 13.713 13.395 1.00 6.88 24 THR G CA 1
ATOM 2746 C C . THR D 1 12 ? 10.379 14.954 12.996 1.00 7.80 24 THR G C 1
ATOM 2747 O O . THR D 1 12 ? 10.472 15.437 11.867 1.00 10.70 24 THR G O 1
ATOM 2758 N N . VAL D 1 13 ? 9.611 15.471 13.953 1.00 7.46 25 VAL G N 1
ATOM 2759 C CA . VAL D 1 13 ? 8.924 16.741 13.816 1.00 8.88 25 VAL G CA 1
ATOM 2760 C C . VAL D 1 13 ? 9.574 17.713 14.808 1.00 7.90 25 VAL G C 1
ATOM 2761 O O . VAL D 1 13 ? 9.595 17.453 16.010 1.00 8.55 25 VAL G O 1
ATOM 2774 N N . ASP D 1 14 ? 10.124 18.802 14.289 1.00 8.56 26 ASP G N 1
ATOM 2775 C CA . ASP D 1 14 ? 10.671 19.876 15.124 1.00 8.87 26 ASP G CA 1
ATOM 2776 C C . ASP D 1 14 ? 9.632 21.004 15.156 1.00 8.53 26 ASP G C 1
ATOM 2777 O O . ASP D 1 14 ? 9.432 21.721 14.158 1.00 9.20 26 ASP G O 1
ATOM 2786 N N . LEU D 1 15 ? 8.973 21.171 16.289 1.00 7.79 27 LEU G N 1
ATOM 2787 C CA . LEU D 1 15 ? 7.984 22.213 16.488 1.00 8.32 27 LEU G CA 1
ATOM 2788 C C . LEU D 1 15 ? 8.635 23.581 16.665 1.00 9.51 27 LEU G C 1
ATOM 2789 O O . LEU D 1 15 ? 7.953 24.603 16.639 1.00 10.17 27 LEU G O 1
ATOM 2805 N N . GLY D 1 16 ? 9.942 23.608 16.900 1.00 9.81 28 GLY G N 1
ATOM 2806 C CA . GLY D 1 16 ? 10.629 24.847 17.193 1.00 10.32 28 GLY G CA 1
ATOM 2807 C C . GLY D 1 16 ? 10.240 25.452 18.522 1.00 10.20 28 GLY G C 1
ATOM 2808 O O . GLY D 1 16 ? 9.877 24.748 19.459 1.00 10.55 28 GLY G O 1
ATOM 2812 N N . ASP D 1 17 ? 10.390 26.768 18.599 1.00 11.55 29 ASP G N 1
ATOM 2813 C CA . ASP D 1 17 ? 10.087 27.524 19.787 1.00 11.34 29 ASP G CA 1
ATOM 2814 C C . ASP D 1 17 ? 8.648 28.016 19.758 1.00 12.51 29 ASP G C 1
ATOM 2815 O O . ASP D 1 17 ? 8.219 28.695 18.822 1.00 13.85 29 ASP G O 1
ATOM 2824 N N . LEU D 1 18 ? 7.931 27.674 20.816 1.00 10.95 30 LEU G N 1
ATOM 2825 C CA . LEU D 1 18 ? 6.550 28.119 21.032 1.00 10.99 30 LEU G CA 1
ATOM 2826 C C . LEU D 1 18 ? 6.558 28.995 22.286 1.00 11.86 30 LEU G C 1
ATOM 2827 O O . LEU D 1 18 ? 7.320 28.739 23.179 1.00 18.18 30 LEU G O 1
ATOM 2843 N N . TYR D 1 19 ? 5.734 30.012 22.357 1.00 12.24 31 TYR G N 1
ATOM 2844 C CA . TYR D 1 19 ? 5.721 30.869 23.527 1.00 12.71 31 TYR G CA 1
ATOM 2845 C C . TYR D 1 19 ? 4.562 30.550 24.435 1.00 12.87 31 TYR G C 1
ATOM 2846 O O . TYR D 1 19 ? 3.411 30.381 23.983 1.00 12.99 31 TYR G O 1
ATOM 2864 N N A SER D 1 20 ? 4.850 30.502 25.727 0.73 13.29 32 SER G N 1
ATOM 2865 N N B SER D 1 20 ? 4.844 30.513 25.731 0.27 13.00 32 SER G N 1
ATOM 2866 C CA A SER D 1 20 ? 3.797 30.259 26.683 0.73 13.95 32 SER G CA 1
ATOM 2867 C CA B SER D 1 20 ? 3.802 30.343 26.730 0.27 13.23 32 SER G CA 1
ATOM 2868 C C A SER D 1 20 ? 2.645 31.276 26.586 0.73 14.45 32 SER G C 1
ATOM 2869 C C B SER D 1 20 ? 2.621 31.283 26.547 0.27 13.68 32 SER G C 1
ATOM 2870 O O A SER D 1 20 ? 1.505 30.856 26.806 0.73 14.52 32 SER G O 1
ATOM 2871 O O B SER D 1 20 ? 1.473 30.862 26.710 0.27 13.02 32 SER G O 1
ATOM 2886 N N . PHE D 1 21 ? 2.869 32.541 26.201 1.00 14.29 33 PHE G N 1
ATOM 2887 C CA . PHE D 1 21 ? 1.748 33.504 26.153 1.00 16.00 33 PHE G CA 1
ATOM 2888 C C . PHE D 1 21 ? 0.768 33.126 25.059 1.00 14.31 33 PHE G C 1
ATOM 2889 O O . PHE D 1 21 ? -0.412 33.508 25.107 1.00 17.20 33 PHE G O 1
ATOM 2906 N N . SER D 1 22 ? 1.250 32.374 24.073 1.00 13.89 34 SER G N 1
ATOM 2907 C CA . SER D 1 22 ? 0.390 31.924 22.984 1.00 14.02 34 SER G CA 1
ATOM 2908 C C . SER D 1 22 ? -0.170 30.524 23.191 1.00 12.52 34 SER G C 1
ATOM 2909 O O . SER D 1 22 ? -0.877 29.995 22.321 1.00 12.71 34 SER G O 1
ATOM 2917 N N . LEU D 1 23 ? 0.116 29.942 24.351 1.00 11.60 35 LEU G N 1
ATOM 2918 C CA . LEU D 1 23 ? -0.366 28.605 24.729 1.00 10.56 35 LEU G CA 1
ATOM 2919 C C . LEU D 1 23 ? -0.990 28.708 26.122 1.00 10.28 35 LEU G C 1
ATOM 2920 O O . LEU D 1 23 ? -0.918 27.811 26.953 1.00 11.51 35 LEU G O 1
ATOM 2936 N N A MET D 1 24 ? -1.676 29.821 26.323 0.54 12.46 36 MET G N 1
ATOM 2937 N N B MET D 1 24 ? -1.611 29.854 26.363 0.46 10.45 36 MET G N 1
ATOM 2938 C CA A MET D 1 24 ? -2.321 30.131 27.584 0.54 12.94 36 MET G CA 1
ATOM 2939 C CA B MET D 1 24 ? -2.225 30.161 27.644 0.46 10.34 36 MET G CA 1
ATOM 2940 C C A MET D 1 24 ? -3.800 29.712 27.599 0.54 10.06 36 MET G C 1
ATOM 2941 C C B MET D 1 24 ? -3.688 29.739 27.680 0.46 10.20 36 MET G C 1
ATOM 2942 O O A MET D 1 24 ? -4.258 29.031 28.520 0.54 11.22 36 MET G O 1
ATOM 2943 O O B MET D 1 24 ? -4.167 29.244 28.693 0.46 10.47 36 MET G O 1
ATOM 2970 N N A SER D 1 25 ? -4.539 30.125 26.578 0.54 9.91 37 SER G N 1
ATOM 2971 N N B SER D 1 25 ? -4.398 29.975 26.586 0.46 9.94 37 SER G N 1
ATOM 2972 C CA A SER D 1 25 ? -5.950 29.776 26.468 0.54 10.05 37 SER G CA 1
ATOM 2973 C CA B SER D 1 25 ? -5.814 29.664 26.504 0.46 9.64 37 SER G CA 1
ATOM 2974 C C A SER D 1 25 ? -6.148 28.269 26.236 0.54 9.03 37 SER G C 1
ATOM 2975 C C B SER D 1 25 ? -6.058 28.176 26.350 0.46 9.64 37 SER G C 1
ATOM 2976 O O A SER D 1 25 ? -5.385 27.637 25.483 0.54 9.20 37 SER G O 1
ATOM 2977 O O B SER D 1 25 ? -5.254 27.457 25.763 0.46 10.85 37 SER G O 1
ATOM 2992 N N . ALA D 1 26 ? -7.176 27.695 26.861 1.00 9.70 38 ALA G N 1
ATOM 2993 C CA . ALA D 1 26 ? -7.535 26.289 26.651 1.00 9.75 38 ALA G CA 1
ATOM 2994 C C . ALA D 1 26 ? -7.742 26.077 25.155 1.00 8.78 38 ALA G C 1
ATOM 2995 O O . ALA D 1 26 ? -8.382 26.875 24.462 1.00 10.06 38 ALA G O 1
ATOM 3002 N N . GLY D 1 27 ? -7.181 24.980 24.661 1.00 8.60 39 GLY G N 1
ATOM 3003 C CA . GLY D 1 27 ? -7.267 24.657 23.247 1.00 8.87 39 GLY G CA 1
ATOM 3004 C C . GLY D 1 27 ? -6.223 25.323 22.371 1.00 8.55 39 GLY G C 1
ATOM 3005 O O . GLY D 1 27 ? -6.148 25.022 21.182 1.00 9.49 39 GLY G O 1
ATOM 3009 N N . ALA D 1 28 ? -5.380 26.184 22.922 1.00 8.63 40 ALA G N 1
ATOM 3010 C CA . ALA D 1 28 ? -4.334 26.810 22.133 1.00 8.74 40 ALA G CA 1
ATOM 3011 C C . ALA D 1 28 ? -3.383 25.719 21.617 1.00 8.21 40 ALA G C 1
ATOM 3012 O O . ALA D 1 28 ? -3.180 24.681 22.258 1.00 8.10 40 ALA G O 1
ATOM 3019 N N . ALA D 1 29 ? -2.777 25.972 20.452 1.00 8.83 41 ALA G N 1
ATOM 3020 C CA . ALA D 1 29 ? -1.955 24.959 19.793 1.00 8.78 41 ALA G CA 1
ATOM 3021 C C . ALA D 1 29 ? -0.931 25.579 18.890 1.00 8.28 41 ALA G C 1
ATOM 3022 O O . ALA D 1 29 ? -1.058 26.708 18.437 1.00 10.66 41 ALA G O 1
ATOM 3029 N N . SER D 1 30 ? 0.105 24.802 18.599 1.00 8.60 42 SER G N 1
ATOM 3030 C CA . SER D 1 30 ? 1.038 25.152 17.545 1.00 8.39 42 SER G CA 1
ATOM 3031 C C . SER D 1 30 ? 0.406 24.930 16.188 1.00 7.87 42 SER G C 1
ATOM 3032 O O . SER D 1 30 ? -0.642 24.289 16.078 1.00 8.18 42 SER G O 1
ATOM 3040 N N . ALA D 1 31 ? 1.086 25.384 15.153 1.00 8.54 43 ALA G N 1
ATOM 3041 C CA . ALA D 1 31 ? 0.762 24.965 13.804 1.00 8.73 43 ALA G CA 1
ATOM 3042 C C . ALA D 1 31 ? 0.928 23.460 13.665 1.00 7.70 43 ALA G C 1
ATOM 3043 O O . ALA D 1 31 ? 1.702 22.834 14.383 1.00 7.93 43 ALA G O 1
ATOM 3050 N N A TRP D 1 32 ? 0.182 22.889 12.718 0.35 7.94 44 TRP G N 1
ATOM 3051 N N B TRP D 1 32 ? 0.240 22.912 12.669 0.65 8.41 44 TRP G N 1
ATOM 3052 C CA A TRP D 1 32 ? 0.336 21.503 12.327 0.35 7.15 44 TRP G CA 1
ATOM 3053 C CA B TRP D 1 32 ? 0.464 21.569 12.223 0.65 7.90 44 TRP G CA 1
ATOM 3054 C C A TRP D 1 32 ? 1.615 21.346 11.505 0.35 8.09 44 TRP G C 1
ATOM 3055 C C B TRP D 1 32 ? 1.778 21.461 11.478 0.65 8.02 44 TRP G C 1
ATOM 3056 O O A TRP D 1 32 ? 1.952 22.216 10.693 0.35 8.17 44 TRP G O 1
ATOM 3057 O O B TRP D 1 32 ? 2.171 22.374 10.739 0.65 10.27 44 TRP G O 1
ATOM 3098 N N A HIS D 1 33 ? 2.283 20.205 11.683 0.35 8.54 45 HIS G N 1
ATOM 3099 N N B HIS D 1 33 ? 2.388 20.288 11.620 0.65 7.37 45 HIS G N 1
ATOM 3100 C CA A HIS D 1 33 ? 3.482 19.845 10.930 0.35 9.04 45 HIS G CA 1
ATOM 3101 C CA B HIS D 1 33 ? 3.555 19.893 10.871 0.65 8.46 45 HIS G CA 1
ATOM 3102 C C A HIS D 1 33 ? 3.257 18.518 10.222 0.35 9.33 45 HIS G C 1
ATOM 3103 C C B HIS D 1 33 ? 3.260 18.568 10.215 0.65 8.51 45 HIS G C 1
ATOM 3104 O O A HIS D 1 33 ? 2.887 17.532 10.863 0.35 8.70 45 HIS G O 1
ATOM 3105 O O B HIS D 1 33 ? 2.860 17.624 10.894 0.65 8.67 45 HIS G O 1
ATOM 3130 N N . ASP D 1 34 ? 3.505 18.463 8.916 1.00 11.71 46 ASP G N 1
ATOM 3131 C CA . ASP D 1 34 ? 3.370 17.201 8.184 1.00 13.16 46 ASP G CA 1
ATOM 3132 C C . ASP D 1 34 ? 4.419 16.200 8.606 1.00 11.58 46 ASP G C 1
ATOM 3133 O O . ASP D 1 34 ? 5.570 16.569 8.820 1.00 15.02 46 ASP G O 1
ATOM 3142 N N . VAL D 1 35 ? 4.034 14.941 8.660 1.00 9.22 47 VAL G N 1
ATOM 3143 C CA . VAL D 1 35 ? 4.985 13.880 8.800 1.00 10.49 47 VAL G CA 1
ATOM 3144 C C . VAL D 1 35 ? 4.430 12.688 8.047 1.00 8.47 47 VAL G C 1
ATOM 3145 O O . VAL D 1 35 ? 3.240 12.406 8.129 1.00 10.46 47 VAL G O 1
ATOM 3158 N N . ALA D 1 36 ? 5.303 12.027 7.306 1.00 9.20 48 ALA G N 1
ATOM 3159 C CA . ALA D 1 36 ? 4.923 10.930 6.442 1.00 10.26 48 ALA G CA 1
ATOM 3160 C C . ALA D 1 36 ? 5.624 9.649 6.860 1.00 9.06 48 ALA G C 1
ATOM 3161 O O . ALA D 1 36 ? 6.817 9.647 7.203 1.00 11.15 48 ALA G O 1
ATOM 3168 N N . LEU D 1 37 ? 4.874 8.561 6.798 1.00 7.64 49 LEU G N 1
ATOM 3169 C CA . LEU D 1 37 ? 5.465 7.228 6.939 1.00 7.83 49 LEU G CA 1
ATOM 3170 C C . LEU D 1 37 ? 5.412 6.523 5.609 1.00 8.09 49 LEU G C 1
ATOM 3171 O O . LEU D 1 37 ? 4.317 6.382 5.038 1.00 9.20 49 LEU G O 1
ATOM 3187 N N . GLU D 1 38 ? 6.575 6.093 5.114 1.00 8.51 50 GLU G N 1
ATOM 3188 C CA . GLU D 1 38 ? 6.704 5.486 3.797 1.00 9.28 50 GLU G CA 1
ATOM 3189 C C . GLU D 1 38 ? 7.035 4.002 3.904 1.00 8.57 50 GLU G C 1
ATOM 3190 O O . GLU D 1 38 ? 7.946 3.581 4.639 1.00 10.10 50 GLU G O 1
ATOM 3202 N N . LEU D 1 39 ? 6.286 3.208 3.142 1.00 9.21 51 LEU G N 1
ATOM 3203 C CA . LEU D 1 39 ? 6.553 1.776 2.979 1.00 9.81 51 LEU G CA 1
ATOM 3204 C C . LEU D 1 39 ? 6.811 1.503 1.505 1.00 10.00 51 LEU G C 1
ATOM 3205 O O . LEU D 1 39 ? 6.204 2.135 0.653 1.00 10.44 51 LEU G O 1
ATOM 3221 N N . THR D 1 40 ? 7.744 0.615 1.206 1.00 10.48 52 THR G N 1
ATOM 3222 C CA . THR D 1 40 ? 8.210 0.392 -0.159 1.00 11.82 52 THR G CA 1
ATOM 3223 C C . THR D 1 40 ? 8.232 -1.103 -0.452 1.00 12.43 52 THR G C 1
ATOM 3224 O O . THR D 1 40 ? 8.137 -1.954 0.445 1.00 11.93 52 THR G O 1
ATOM 3235 N N . ASN D 1 41 ? 8.384 -1.409 -1.742 1.00 13.12 53 ASN G N 1
ATOM 3236 C CA . ASN D 1 41 ? 8.534 -2.779 -2.228 1.00 15.69 53 ASN G CA 1
ATOM 3237 C C . ASN D 1 41 ? 7.486 -3.694 -1.595 1.00 14.91 53 ASN G C 1
ATOM 3238 O O . ASN D 1 41 ? 7.771 -4.776 -1.086 1.00 15.63 53 ASN G O 1
ATOM 3249 N N . CYS D 1 42 ? 6.241 -3.262 -1.684 1.00 12.77 54 CYS G N 1
ATOM 3250 C CA . CYS D 1 42 ? 5.137 -4.057 -1.154 1.00 11.40 54 CYS G CA 1
ATOM 3251 C C . CYS D 1 42 ? 4.972 -5.286 -2.049 1.00 12.78 54 CYS G C 1
ATOM 3252 O O . CYS D 1 42 ? 4.883 -5.138 -3.269 1.00 13.84 54 CYS G O 1
ATOM 3259 N N . PRO D 1 43 ? 4.967 -6.495 -1.466 1.00 14.31 55 PRO G N 1
ATOM 3260 C CA . PRO D 1 43 ? 4.952 -7.710 -2.292 1.00 15.36 55 PRO G CA 1
ATOM 3261 C C . PRO D 1 43 ? 3.654 -7.932 -3.053 1.00 14.37 55 PRO G C 1
ATOM 3262 O O . PRO D 1 43 ? 2.599 -7.397 -2.717 1.00 14.58 55 PRO G O 1
ATOM 3273 N N . VAL D 1 44 ? 3.765 -8.738 -4.096 1.00 12.66 56 VAL G N 1
ATOM 3274 C CA . VAL D 1 44 ? 2.611 -9.192 -4.854 1.00 12.79 56 VAL G CA 1
ATOM 3275 C C . VAL D 1 44 ? 1.641 -9.856 -3.894 1.00 15.25 56 VAL G C 1
ATOM 3276 O O . VAL D 1 44 ? 2.027 -10.725 -3.118 1.00 17.55 56 VAL G O 1
ATOM 3289 N N . GLY D 1 45 ? 0.395 -9.391 -3.912 1.00 17.58 57 GLY G N 1
ATOM 3290 C CA . GLY D 1 45 ? -0.637 -9.907 -3.044 1.00 21.68 57 GLY G CA 1
ATOM 3291 C C . GLY D 1 45 ? -0.955 -9.010 -1.853 1.00 21.97 57 GLY G C 1
ATOM 3292 O O . GLY D 1 45 ? -1.955 -9.238 -1.180 1.00 24.48 57 GLY G O 1
ATOM 3296 N N . THR D 1 46 ? -0.111 -8.012 -1.580 1.00 21.05 58 THR G N 1
ATOM 3297 C CA . THR D 1 46 ? -0.333 -7.100 -0.463 1.00 20.84 58 THR G CA 1
ATOM 3298 C C . THR D 1 46 ? -0.868 -5.804 -1.031 1.00 20.79 58 THR G C 1
ATOM 3299 O O . THR D 1 46 ? -0.183 -5.140 -1.811 1.00 21.07 58 THR G O 1
ATOM 3310 N N . SER D 1 47 ? -2.107 -5.476 -0.660 1.00 21.79 59 SER G N 1
ATOM 3311 C CA . SER D 1 47 ? -2.810 -4.315 -1.192 1.00 23.22 59 SER G CA 1
ATOM 3312 C C . SER D 1 47 ? -3.234 -3.269 -0.143 1.00 21.59 59 SER G C 1
ATOM 3313 O O . SER D 1 47 ? -3.649 -2.185 -0.534 1.00 21.85 59 SER G O 1
ATOM 3321 N N . ARG D 1 48 ? -3.134 -3.587 1.153 1.00 20.48 60 ARG G N 1
ATOM 3322 C CA . ARG D 1 48 ? -3.587 -2.679 2.210 1.00 19.76 60 ARG G CA 1
ATOM 3323 C C . ARG D 1 48 ? -2.653 -2.766 3.399 1.00 17.39 60 ARG G C 1
ATOM 3324 O O . ARG D 1 48 ? -2.182 -3.872 3.744 1.00 17.23 60 ARG G O 1
ATOM 3345 N N . VAL D 1 49 ? -2.379 -1.612 4.000 1.00 15.58 61 VAL G N 1
ATOM 3346 C CA . VAL D 1 49 ? -1.519 -1.540 5.164 1.00 13.36 61 VAL G CA 1
ATOM 3347 C C . VAL D 1 49 ? -2.307 -0.870 6.290 1.00 12.32 61 VAL G C 1
ATOM 3348 O O . VAL D 1 49 ? -2.871 0.210 6.106 1.00 12.67 61 VAL G O 1
ATOM 3361 N N . THR D 1 50 ? -2.327 -1.495 7.469 1.00 12.61 62 THR G N 1
ATOM 3362 C CA . THR D 1 50 ? -2.951 -0.894 8.659 1.00 11.39 62 THR G CA 1
ATOM 3363 C C . THR D 1 50 ? -1.865 -0.559 9.651 1.00 9.90 62 THR G C 1
ATOM 3364 O O . THR D 1 50 ? -1.128 -1.437 10.095 1.00 11.36 62 THR G O 1
ATOM 3375 N N A ALA D 1 51 ? -1.747 0.721 9.955 0.50 8.74 63 ALA G N 1
ATOM 3376 N N B ALA D 1 51 ? -1.778 0.713 10.020 0.50 9.69 63 ALA G N 1
ATOM 3377 C CA A ALA D 1 51 ? -0.853 1.226 10.987 0.50 7.80 63 ALA G CA 1
ATOM 3378 C CA B ALA D 1 51 ? -0.825 1.209 11.020 0.50 9.14 63 ALA G CA 1
ATOM 3379 C C A ALA D 1 51 ? -1.601 1.148 12.312 0.50 6.95 63 ALA G C 1
ATOM 3380 C C B ALA D 1 51 ? -1.506 1.317 12.382 0.50 8.71 63 ALA G C 1
ATOM 3381 O O A ALA D 1 51 ? -2.802 1.393 12.363 0.50 7.20 63 ALA G O 1
ATOM 3382 O O B ALA D 1 51 ? -2.597 1.877 12.486 0.50 7.68 63 ALA G O 1
ATOM 3395 N N A SER D 1 52 ? -0.873 0.810 13.374 0.50 7.02 64 SER G N 1
ATOM 3396 N N B SER D 1 52 ? -0.825 0.827 13.415 0.50 9.01 64 SER G N 1
ATOM 3397 C CA A SER D 1 52 ? -1.364 0.859 14.752 0.50 6.46 64 SER G CA 1
ATOM 3398 C CA B SER D 1 52 ? -1.257 0.934 14.809 0.50 9.15 64 SER G CA 1
ATOM 3399 C C A SER D 1 52 ? -0.381 1.682 15.569 0.50 6.63 64 SER G C 1
ATOM 3400 C C B SER D 1 52 ? -0.324 1.894 15.537 0.50 8.89 64 SER G C 1
ATOM 3401 O O A SER D 1 52 ? 0.830 1.427 15.537 0.50 6.89 64 SER G O 1
ATOM 3402 O O B SER D 1 52 ? 0.903 1.798 15.408 0.50 8.51 64 SER G O 1
ATOM 3417 N N A PHE D 1 53 ? -0.899 2.666 16.304 0.50 7.06 65 PHE G N 1
ATOM 3418 N N B PHE D 1 53 ? -0.908 2.818 16.295 0.50 8.33 65 PHE G N 1
ATOM 3419 C CA A PHE D 1 53 ? -0.082 3.651 17.010 0.50 7.22 65 PHE G CA 1
ATOM 3420 C CA B PHE D 1 53 ? -0.169 3.896 16.940 0.50 7.61 65 PHE G CA 1
ATOM 3421 C C A PHE D 1 53 ? -0.051 3.413 18.510 0.50 8.60 65 PHE G C 1
ATOM 3422 C C B PHE D 1 53 ? -0.112 3.650 18.432 0.50 7.40 65 PHE G C 1
ATOM 3423 O O A PHE D 1 53 ? -1.030 2.940 19.107 0.50 8.71 65 PHE G O 1
ATOM 3424 O O B PHE D 1 53 ? -1.125 3.298 19.043 0.50 7.64 65 PHE G O 1
ATOM 3457 N N A SER D 1 54 ? 1.084 3.739 19.123 0.50 8.57 66 SER G N 1
ATOM 3458 N N B SER D 1 54 ? 1.060 3.809 19.042 0.50 8.21 66 SER G N 1
ATOM 3459 C CA A SER D 1 54 ? 1.258 3.564 20.560 0.50 9.69 66 SER G CA 1
ATOM 3460 C CA B SER D 1 54 ? 1.146 3.726 20.502 0.50 8.12 66 SER G CA 1
ATOM 3461 C C A SER D 1 54 ? 2.235 4.594 21.111 0.50 9.22 66 SER G C 1
ATOM 3462 C C B SER D 1 54 ? 2.136 4.731 21.050 0.50 6.98 66 SER G C 1
ATOM 3463 O O A SER D 1 54 ? 3.223 4.938 20.486 0.50 11.02 66 SER G O 1
ATOM 3464 O O B SER D 1 54 ? 3.002 5.225 20.359 0.50 7.21 66 SER G O 1
ATOM 3479 N N . GLY D 1 55 ? 1.932 5.093 22.309 1.00 8.66 67 GLY G N 1
ATOM 3480 C CA . GLY D 1 55 ? 2.836 5.964 23.028 1.00 9.70 67 GLY G CA 1
ATOM 3481 C C . GLY D 1 55 ? 2.204 6.333 24.329 1.00 9.68 67 GLY G C 1
ATOM 3482 O O . GLY D 1 55 ? 1.008 6.196 24.513 1.00 12.17 67 GLY G O 1
ATOM 3486 N N . ALA D 1 56 ? 3.008 6.872 25.234 1.00 13.10 68 ALA G N 1
ATOM 3487 C CA . ALA D 1 56 ? 2.516 7.292 26.532 1.00 15.36 68 ALA G CA 1
ATOM 3488 C C . ALA D 1 56 ? 1.559 8.481 26.382 1.00 13.10 68 ALA G C 1
ATOM 3489 O O . ALA D 1 56 ? 1.859 9.441 25.746 1.00 13.29 68 ALA G O 1
ATOM 3496 N N . ALA D 1 57 ? 0.407 8.357 27.007 1.00 15.53 69 ALA G N 1
ATOM 3497 C CA . ALA D 1 57 ? -0.579 9.416 27.033 1.00 15.20 69 ALA G CA 1
ATOM 3498 C C . ALA D 1 57 ? -0.640 10.028 28.402 1.00 14.77 69 ALA G C 1
ATOM 3499 O O . ALA D 1 57 ? -0.208 9.417 29.395 1.00 17.71 69 ALA G O 1
ATOM 3506 N N . ASP D 1 58 ? -1.198 11.230 28.441 1.00 13.39 70 ASP G N 1
ATOM 3507 C CA . ASP D 1 58 ? -1.447 11.861 29.725 1.00 14.35 70 ASP G CA 1
ATOM 3508 C C . ASP D 1 58 ? -2.944 11.896 30.015 1.00 15.96 70 ASP G C 1
ATOM 3509 O O . ASP D 1 58 ? -3.718 11.236 29.346 1.00 14.82 70 ASP G O 1
ATOM 3518 N N . SER D 1 59 ? -3.363 12.631 31.047 1.00 16.52 71 SER G N 1
ATOM 3519 C CA . SER D 1 59 ? -4.770 12.628 31.461 1.00 16.87 71 SER G CA 1
ATOM 3520 C C . SER D 1 59 ? -5.727 13.194 30.408 1.00 16.75 71 SER G C 1
ATOM 3521 O O . SER D 1 59 ? -6.943 13.007 30.519 1.00 18.80 71 SER G O 1
ATOM 3529 N N . THR D 1 60 ? -5.207 13.882 29.389 1.00 13.70 72 THR G N 1
ATOM 3530 C CA . THR D 1 60 ? -6.061 14.386 28.325 1.00 11.95 72 THR G CA 1
ATOM 3531 C C . THR D 1 60 ? -6.343 13.339 27.254 1.00 13.08 72 THR G C 1
ATOM 3532 O O . THR D 1 60 ? -7.158 13.571 26.382 1.00 14.04 72 THR G O 1
ATOM 3543 N N . GLY D 1 61 ? -5.592 12.222 27.273 1.00 12.29 73 GLY G N 1
ATOM 3544 C CA . GLY D 1 61 ? -5.693 11.196 26.244 1.00 11.81 73 GLY G CA 1
ATOM 3545 C C . GLY D 1 61 ? -4.729 11.364 25.089 1.00 8.85 73 GLY G C 1
ATOM 3546 O O . GLY D 1 61 ? -4.442 10.384 24.394 1.00 9.13 73 GLY G O 1
ATOM 3550 N N . TYR D 1 62 ? -4.259 12.580 24.863 1.00 9.11 74 TYR G N 1
ATOM 3551 C CA . TYR D 1 62 ? -3.254 12.859 23.852 1.00 7.13 74 TYR G CA 1
ATOM 3552 C C . TYR D 1 62 ? -1.900 12.365 24.351 1.00 6.84 74 TYR G C 1
ATOM 3553 O O . TYR D 1 62 ? -1.759 11.914 25.505 1.00 8.30 74 TYR G O 1
ATOM 3571 N N . TYR D 1 63 ? -0.885 12.400 23.487 1.00 6.90 75 TYR G N 1
ATOM 3572 C CA . TYR D 1 63 ? 0.434 11.935 23.884 1.00 7.34 75 TYR G CA 1
ATOM 3573 C C . TYR D 1 63 ? 1.065 12.855 24.915 1.00 7.47 75 TYR G C 1
ATOM 3574 O O . TYR D 1 63 ? 1.054 14.081 24.779 1.00 7.44 75 TYR G O 1
ATOM 3592 N N A LYS D 1 64 ? 1.556 12.252 25.988 0.50 8.95 76 LYS G N 1
ATOM 3593 N N B LYS D 1 64 ? 1.621 12.241 25.953 0.50 8.96 76 LYS G N 1
ATOM 3594 C CA . LYS D 1 64 ? 2.242 12.963 27.053 1.00 9.60 76 LYS G CA 1
ATOM 3595 C C A LYS D 1 64 ? 3.508 13.655 26.561 0.50 9.35 76 LYS G C 1
ATOM 3596 C C B LYS D 1 64 ? 3.555 13.603 26.656 0.50 9.71 76 LYS G C 1
ATOM 3597 O O A LYS D 1 64 ? 4.255 13.134 25.735 0.50 9.32 76 LYS G O 1
ATOM 3598 O O B LYS D 1 64 ? 4.378 12.989 25.983 0.50 11.22 76 LYS G O 1
ATOM 3635 N N . ASN D 1 65 ? 3.763 14.835 27.095 1.00 9.26 77 ASN G N 1
ATOM 3636 C CA . ASN D 1 65 ? 5.057 15.476 26.961 1.00 9.03 77 ASN G CA 1
ATOM 3637 C C . ASN D 1 65 ? 6.025 14.827 27.932 1.00 10.65 77 ASN G C 1
ATOM 3638 O O . ASN D 1 65 ? 5.859 14.951 29.146 1.00 12.39 77 ASN G O 1
ATOM 3649 N N . GLN D 1 66 ? 7.030 14.138 27.412 1.00 10.99 78 GLN G N 1
ATOM 3650 C CA . GLN D 1 66 ? 8.103 13.563 28.213 1.00 13.31 78 GLN G CA 1
ATOM 3651 C C . GLN D 1 66 ? 9.133 14.621 28.611 1.00 13.66 78 GLN G C 1
ATOM 3652 O O . GLN D 1 66 ? 9.979 14.384 29.491 1.00 16.10 78 GLN G O 1
ATOM 3666 N N . GLY D 1 67 ? 9.057 15.778 27.965 1.00 13.08 79 GLY G N 1
ATOM 3667 C CA . GLY D 1 67 ? 9.856 16.937 28.339 1.00 13.74 79 GLY G CA 1
ATOM 3668 C C . GLY D 1 67 ? 9.307 17.616 29.585 1.00 14.13 79 GLY G C 1
ATOM 3669 O O . GLY D 1 67 ? 8.382 17.135 30.242 1.00 15.60 79 GLY G O 1
ATOM 3673 N N . THR D 1 68 ? 9.909 18.754 29.909 1.00 14.43 80 THR G N 1
ATOM 3674 C CA . THR D 1 68 ? 9.629 19.437 31.160 1.00 15.72 80 THR G CA 1
ATOM 3675 C C . THR D 1 68 ? 8.484 20.463 31.079 1.00 15.83 80 THR G C 1
ATOM 3676 O O . THR D 1 68 ? 7.912 20.810 32.130 1.00 17.53 80 THR G O 1
ATOM 3687 N N . ALA D 1 69 ? 8.096 20.939 29.894 1.00 13.99 81 ALA G N 1
ATOM 3688 C CA . ALA D 1 69 ? 6.979 21.878 29.808 1.00 12.75 81 ALA G CA 1
ATOM 3689 C C . ALA D 1 69 ? 5.704 21.218 30.313 1.00 13.05 81 ALA G C 1
ATOM 3690 O O . ALA D 1 69 ? 5.387 20.096 29.920 1.00 13.75 81 ALA G O 1
ATOM 3697 N N . GLN D 1 70 ? 4.976 21.911 31.189 1.00 13.99 82 GLN G N 1
ATOM 3698 C CA . GLN D 1 70 ? 3.749 21.356 31.731 1.00 14.14 82 GLN G CA 1
ATOM 3699 C C . GLN D 1 70 ? 2.543 21.840 30.944 1.00 11.44 82 GLN G C 1
ATOM 3700 O O . GLN D 1 70 ? 2.610 22.887 30.300 1.00 11.58 82 GLN G O 1
ATOM 3714 N N . ASN D 1 71 ? 1.437 21.113 31.084 1.00 10.98 83 ASN G N 1
ATOM 3715 C CA . ASN D 1 71 ? 0.138 21.501 30.518 1.00 9.38 83 ASN G CA 1
ATOM 3716 C C . ASN D 1 71 ? 0.208 21.665 29.010 1.00 8.80 83 ASN G C 1
ATOM 3717 O O . ASN D 1 71 ? -0.418 22.509 28.406 1.00 9.21 83 ASN G O 1
ATOM 3728 N N A ILE D 1 72 ? 0.994 20.782 28.402 0.42 9.89 84 ILE G N 1
ATOM 3729 N N B ILE D 1 72 ? 0.982 20.789 28.376 0.58 8.87 84 ILE G N 1
ATOM 3730 C CA A ILE D 1 72 ? 1.083 20.687 26.956 0.42 10.14 84 ILE G CA 1
ATOM 3731 C CA B ILE D 1 72 ? 1.075 20.741 26.921 0.58 7.22 84 ILE G CA 1
ATOM 3732 C C A ILE D 1 72 ? 1.121 19.206 26.595 0.42 7.94 84 ILE G C 1
ATOM 3733 C C B ILE D 1 72 ? 1.155 19.252 26.563 0.58 6.99 84 ILE G C 1
ATOM 3734 O O A ILE D 1 72 ? 1.747 18.401 27.295 0.42 8.76 84 ILE G O 1
ATOM 3735 O O B ILE D 1 72 ? 1.839 18.486 27.248 0.58 9.11 84 ILE G O 1
ATOM 3766 N N . GLN D 1 73 ? 0.416 18.846 25.529 1.00 6.74 85 GLN G N 1
ATOM 3767 C CA . GLN D 1 73 ? 0.384 17.472 25.043 1.00 7.11 85 GLN G CA 1
ATOM 3768 C C . GLN D 1 73 ? 0.625 17.518 23.529 1.00 6.07 85 GLN G C 1
ATOM 3769 O O . GLN D 1 73 ? 0.664 18.583 22.906 1.00 7.03 85 GLN G O 1
ATOM 3783 N N . LEU D 1 74 ? 0.796 16.344 22.943 1.00 6.00 86 LEU G N 1
ATOM 3784 C CA . LEU D 1 74 ? 1.079 16.227 21.520 1.00 5.67 86 LEU G CA 1
ATOM 3785 C C . LEU D 1 74 ? -0.088 15.501 20.840 1.00 5.56 86 LEU G C 1
ATOM 3786 O O . LEU D 1 74 ? -0.529 14.450 21.301 1.00 6.30 86 LEU G O 1
ATOM 3802 N N . GLU D 1 75 ? -0.568 16.074 19.741 1.00 5.45 87 GLU G N 1
ATOM 3803 C CA . GLU D 1 75 ? -1.640 15.515 18.938 1.00 5.38 87 GLU G CA 1
ATOM 3804 C C . GLU D 1 75 ? -1.143 15.112 17.575 1.00 5.30 87 GLU G C 1
ATOM 3805 O O . GLU D 1 75 ? -0.564 15.932 16.840 1.00 6.42 87 GLU G O 1
ATOM 3817 N N . LEU D 1 76 ? -1.377 13.847 17.241 1.00 5.71 88 LEU G N 1
ATOM 3818 C CA . LEU D 1 76 ? -1.198 13.281 15.904 1.00 5.69 88 LEU G CA 1
ATOM 3819 C C . LEU D 1 76 ? -2.573 13.123 15.253 1.00 5.48 88 LEU G C 1
ATOM 3820 O O . LEU D 1 76 ? -3.501 12.614 15.891 1.00 5.86 88 LEU G O 1
ATOM 3836 N N . GLN D 1 77 ? -2.684 13.541 13.998 1.00 5.52 89 GLN G N 1
ATOM 3837 C CA . GLN D 1 77 ? -3.884 13.321 13.187 1.00 6.08 89 GLN G CA 1
ATOM 3838 C C . GLN D 1 77 ? -3.523 12.617 11.882 1.00 6.29 89 GLN G C 1
ATOM 3839 O O . GLN D 1 77 ? -2.376 12.655 11.407 1.00 6.42 89 GLN G O 1
ATOM 3853 N N . ASP D 1 78 ? -4.548 12.010 11.294 1.00 6.15 90 ASP G N 1
ATOM 3854 C CA . ASP D 1 78 ? -4.498 11.544 9.929 1.00 6.47 90 ASP G CA 1
ATOM 3855 C C . ASP D 1 78 ? -4.731 12.686 8.955 1.00 6.92 90 ASP G C 1
ATOM 3856 O O . ASP D 1 78 ? -4.581 13.854 9.320 1.00 8.10 90 ASP G O 1
ATOM 3865 N N . ASP D 1 79 ? -5.082 12.370 7.720 1.00 7.96 91 ASP G N 1
ATOM 3866 C CA . ASP D 1 79 ? -5.340 13.384 6.700 1.00 9.80 91 ASP G CA 1
ATOM 3867 C C . ASP D 1 79 ? -6.795 13.826 6.601 1.00 10.36 91 ASP G C 1
ATOM 3868 O O . ASP D 1 79 ? -7.152 14.514 5.643 1.00 12.97 91 ASP G O 1
ATOM 3877 N N . SER D 1 80 ? -7.642 13.414 7.539 1.00 9.38 92 SER G N 1
ATOM 3878 C CA . SER D 1 80 ? -9.084 13.600 7.435 1.00 10.44 92 SER G CA 1
ATOM 3879 C C . SER D 1 80 ? -9.710 14.162 8.704 1.00 10.28 92 SER G C 1
ATOM 3880 O O . SER D 1 80 ? -10.910 14.045 8.902 1.00 12.62 92 SER G O 1
ATOM 3888 N N . GLY D 1 81 ? -8.897 14.790 9.549 1.00 9.63 93 GLY G N 1
ATOM 3889 C CA . GLY D 1 81 ? -9.423 15.423 10.738 1.00 9.89 93 GLY G CA 1
ATOM 3890 C C . GLY D 1 81 ? -9.441 14.544 11.974 1.00 8.95 93 GLY G C 1
ATOM 3891 O O . GLY D 1 81 ? -9.949 15.019 13.012 1.00 9.50 93 GLY G O 1
ATOM 3895 N N . ASN D 1 82 ? -8.981 13.290 11.883 1.00 7.37 94 ASN G N 1
ATOM 3896 C CA . ASN D 1 82 ? -9.120 12.365 12.984 1.00 6.89 94 ASN G CA 1
ATOM 3897 C C . ASN D 1 82 ? -7.851 12.274 13.826 1.00 6.37 94 ASN G C 1
ATOM 3898 O O . ASN D 1 82 ? -6.745 12.138 13.302 1.00 7.19 94 ASN G O 1
ATOM 3909 N N . THR D 1 83 ? -8.030 12.345 15.135 1.00 6.37 95 THR G N 1
ATOM 3910 C CA . THR D 1 83 ? -6.935 12.145 16.078 1.00 6.34 95 THR G CA 1
ATOM 3911 C C . THR D 1 83 ? -6.525 10.668 16.085 1.00 7.22 95 THR G C 1
ATOM 3912 O O . THR D 1 83 ? -7.380 9.784 16.094 1.00 8.95 95 THR G O 1
ATOM 3923 N N . LEU D 1 84 ? -5.213 10.422 16.124 1.00 6.39 96 LEU G N 1
ATOM 3924 C CA . LEU D 1 84 ? -4.629 9.086 16.229 1.00 6.49 96 LEU G CA 1
ATOM 3925 C C . LEU D 1 84 ? -3.895 8.946 17.560 1.00 6.42 96 LEU G C 1
ATOM 3926 O O . LEU D 1 84 ? -2.675 8.908 17.605 1.00 6.66 96 LEU G O 1
ATOM 3942 N N . ASN D 1 85 ? -4.661 8.939 18.650 1.00 6.82 97 ASN G N 1
ATOM 3943 C CA . ASN D 1 85 ? -4.105 8.726 19.971 1.00 7.04 97 ASN G CA 1
ATOM 3944 C C . ASN D 1 85 ? -3.662 7.282 20.141 1.00 7.17 97 ASN G C 1
ATOM 3945 O O . ASN D 1 85 ? -3.892 6.448 19.249 1.00 7.85 97 ASN G O 1
ATOM 3956 N N . THR D 1 86 ? -3.008 6.983 21.264 1.00 7.82 98 THR G N 1
ATOM 3957 C CA . THR D 1 86 ? -2.493 5.667 21.455 1.00 7.45 98 THR G CA 1
ATOM 3958 C C . THR D 1 86 ? -3.627 4.640 21.324 1.00 8.20 98 THR G C 1
ATOM 3959 O O . THR D 1 86 ? -4.759 4.849 21.783 1.00 9.55 98 THR G O 1
ATOM 3970 N N . GLY D 1 87 ? -3.323 3.567 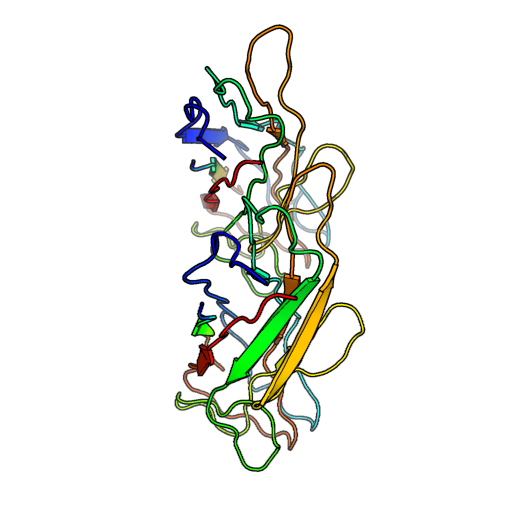20.621 1.00 7.95 99 GLY G N 1
ATOM 3971 C CA . GLY D 1 87 ? -4.296 2.519 20.350 1.00 8.99 99 GLY G CA 1
ATOM 3972 C C . GLY D 1 87 ? -5.067 2.685 19.051 1.00 8.19 99 GLY G C 1
ATOM 3973 O O . GLY D 1 87 ? -5.747 1.770 18.601 1.00 9.63 99 GLY G O 1
ATOM 3977 N N . ALA D 1 88 ? -4.952 3.848 18.410 1.00 8.28 100 ALA G N 1
ATOM 3978 C CA . ALA D 1 88 ? -5.622 4.106 17.147 1.00 8.57 100 ALA G CA 1
ATOM 3979 C C . ALA D 1 88 ? -5.038 3.258 16.019 1.00 8.16 100 ALA G C 1
ATOM 3980 O O . ALA D 1 88 ? -3.894 2.816 16.087 1.00 8.74 100 ALA G O 1
ATOM 3987 N N . THR D 1 89 ? -5.828 3.081 14.971 1.00 8.95 101 THR G N 1
ATOM 3988 C CA . THR D 1 89 ? -5.359 2.473 13.740 1.00 9.96 101 THR G CA 1
ATOM 3989 C C . THR D 1 89 ? -5.754 3.308 12.546 1.00 10.42 101 THR G C 1
ATOM 3990 O O . THR D 1 89 ? -6.709 4.067 12.599 1.00 12.33 101 THR G O 1
ATOM 4001 N N . LYS D 1 90 ? -5.033 3.116 11.433 1.00 9.89 102 LYS G N 1
ATOM 4002 C CA . LYS D 1 90 ? -5.299 3.834 10.180 1.00 11.05 102 LYS G CA 1
ATOM 4003 C C . LYS D 1 90 ? -4.921 2.873 9.058 1.00 10.46 102 LYS G C 1
ATOM 4004 O O . LYS D 1 90 ? -3.839 2.330 9.071 1.00 9.96 102 LYS G O 1
ATOM 4023 N N . THR D 1 91 ? -5.777 2.715 8.057 1.00 12.81 103 THR G N 1
ATOM 4024 C CA . THR D 1 91 ? -5.515 1.839 6.923 1.00 14.09 103 THR G CA 1
ATOM 4025 C C . THR D 1 91 ? -5.387 2.667 5.635 1.00 14.23 103 THR G C 1
ATOM 4026 O O . THR D 1 91 ? -6.194 3.602 5.398 1.00 16.43 103 THR G O 1
ATOM 4037 N N . VAL D 1 92 ? -4.405 2.313 4.810 1.00 15.42 104 VAL G N 1
ATOM 4038 C CA . VAL D 1 92 ? -4.242 2.929 3.501 1.00 14.93 104 VAL G CA 1
ATOM 4039 C C . VAL D 1 92 ? -4.110 1.844 2.432 1.00 17.52 104 VAL G C 1
ATOM 4040 O O . VAL D 1 92 ? -3.809 0.682 2.742 1.00 17.17 104 VAL G O 1
ATOM 4053 N N . GLN D 1 93 ? -4.368 2.216 1.183 1.00 19.01 105 GLN G N 1
ATOM 4054 C CA . GLN D 1 93 ? -4.222 1.304 0.043 1.00 19.63 105 GLN G CA 1
ATOM 4055 C C . GLN D 1 93 ? -2.826 1.379 -0.503 1.00 19.25 105 GLN G C 1
ATOM 4056 O O . GLN D 1 93 ? -2.278 2.459 -0.608 1.00 19.87 105 GLN G O 1
ATOM 4070 N N . VAL D 1 94 ? -2.274 0.245 -0.915 1.00 17.96 106 VAL G N 1
ATOM 4071 C CA . VAL D 1 94 ? -0.990 0.245 -1.610 1.00 17.26 106 VAL G CA 1
ATOM 4072 C C . VAL D 1 94 ? -1.173 0.965 -2.938 1.00 15.92 106 VAL G C 1
ATOM 4073 O O . VAL D 1 94 ? -2.177 0.783 -3.623 1.00 17.57 106 VAL G O 1
ATOM 4086 N N . ASP D 1 95 ? -0.178 1.764 -3.288 1.00 17.20 107 ASP G N 1
ATOM 4087 C CA . ASP D 1 95 ? -0.124 2.495 -4.550 1.00 17.48 107 ASP G CA 1
ATOM 4088 C C . ASP D 1 95 ? 0.496 1.596 -5.609 1.00 15.70 107 ASP G C 1
ATOM 4089 O O . ASP D 1 95 ? 1.705 1.305 -5.573 1.00 16.41 107 ASP G O 1
ATOM 4098 N N . ASP D 1 96 ? -0.323 1.174 -6.560 1.00 16.60 108 ASP G N 1
ATOM 4099 C CA A ASP D 1 96 ? 0.124 0.219 -7.559 0.55 18.14 108 ASP G CA 1
ATOM 4100 C CA B ASP D 1 96 ? 0.122 0.230 -7.573 0.45 17.21 108 ASP G CA 1
ATOM 4101 C C . ASP D 1 96 ? 1.010 0.854 -8.651 1.00 18.26 108 ASP G C 1
ATOM 4102 O O . ASP D 1 96 ? 1.460 0.169 -9.556 1.00 21.68 108 ASP G O 1
ATOM 4117 N N . SER D 1 97 ? 1.282 2.152 -8.572 1.00 18.49 109 SER G N 1
ATOM 4118 C CA . SER D 1 97 ? 2.225 2.747 -9.524 1.00 18.08 109 SER G CA 1
ATOM 4119 C C . SER D 1 97 ? 3.674 2.478 -9.091 1.00 16.25 109 SER G C 1
ATOM 4120 O O . SER D 1 97 ? 4.576 2.439 -9.953 1.00 18.44 109 SER G O 1
ATOM 4128 N N . SER D 1 98 ? 3.890 2.259 -7.785 1.00 14.47 110 SER G N 1
ATOM 4129 C CA . SER D 1 98 ? 5.238 2.146 -7.238 1.00 13.79 110 SER G CA 1
ATOM 4130 C C . SER D 1 98 ? 5.380 1.068 -6.170 1.00 13.21 110 SER G C 1
ATOM 4131 O O . SER D 1 98 ? 6.432 0.954 -5.549 1.00 14.03 110 SER G O 1
ATOM 4139 N N . GLN D 1 99 ? 4.342 0.244 -6.000 1.00 13.67 111 GLN G N 1
ATOM 4140 C CA . GLN D 1 99 ? 4.371 -0.852 -5.004 1.00 13.54 111 GLN G CA 1
ATOM 4141 C C . GLN D 1 99 ? 4.732 -0.295 -3.617 1.00 11.74 111 GLN G C 1
ATOM 4142 O O . GLN D 1 99 ? 5.595 -0.811 -2.909 1.00 14.00 111 GLN G O 1
ATOM 4156 N N . SER D 1 100 ? 4.073 0.793 -3.253 1.00 12.97 112 SER G N 1
ATOM 4157 C CA . SER D 1 100 ? 4.423 1.499 -2.026 1.00 11.91 112 SER G CA 1
ATOM 4158 C C . SER D 1 100 ? 3.169 1.855 -1.236 1.00 13.34 112 SER G C 1
ATOM 4159 O O . SER D 1 100 ? 2.030 1.755 -1.745 1.00 16.86 112 SER G O 1
ATOM 4167 N N . ALA D 1 101 ? 3.344 2.249 0.024 1.00 12.66 113 ALA G N 1
ATOM 4168 C CA . ALA D 1 101 ? 2.224 2.737 0.822 1.00 12.81 113 ALA G CA 1
ATOM 4169 C C . ALA D 1 101 ? 2.692 3.985 1.563 1.00 11.75 113 ALA G C 1
ATOM 4170 O O . ALA D 1 101 ? 3.863 4.110 1.902 1.00 12.47 113 ALA G O 1
ATOM 4177 N N . HIS D 1 102 ? 1.752 4.889 1.803 1.00 12.12 114 HIS G N 1
ATOM 4178 C CA A HIS D 1 102 ? 2.085 6.210 2.310 0.47 11.66 114 HIS G CA 1
ATOM 4179 C CA B HIS D 1 102 ? 2.056 6.213 2.326 0.53 12.41 114 HIS G CA 1
ATOM 4180 C C . HIS D 1 102 ? 1.072 6.599 3.395 1.00 11.35 114 HIS G C 1
ATOM 4181 O O . HIS D 1 102 ? -0.117 6.549 3.157 1.00 13.51 114 HIS G O 1
ATOM 4204 N N . PHE D 1 103 ? 1.553 7.005 4.562 1.00 9.28 115 PHE G N 1
ATOM 4205 C CA . PHE D 1 103 ? 0.678 7.571 5.606 1.00 8.46 115 PHE G CA 1
ATOM 4206 C C . PHE D 1 103 ? 0.968 9.055 5.753 1.00 7.77 115 PHE G C 1
ATOM 4207 O O . PHE D 1 103 ? 1.968 9.409 6.370 1.00 9.16 115 PHE G O 1
ATOM 4224 N N . PRO D 1 104 ? 0.102 9.928 5.216 1.00 8.69 116 PRO G N 1
ATOM 4225 C CA . PRO D 1 104 ? 0.255 11.374 5.401 1.00 8.71 116 PRO G CA 1
ATOM 4226 C C . PRO D 1 104 ? -0.409 11.774 6.705 1.00 7.71 116 PRO G C 1
ATOM 4227 O O . PRO D 1 104 ? -1.620 11.714 6.805 1.00 8.76 116 PRO G O 1
ATOM 4238 N N . LEU D 1 105 ? 0.406 12.140 7.671 1.00 7.20 117 LEU G N 1
ATOM 4239 C CA . LEU D 1 105 ? -0.058 12.442 9.025 1.00 6.47 117 LEU G CA 1
ATOM 4240 C C . LEU D 1 105 ? 0.350 13.883 9.361 1.00 6.29 117 LEU G C 1
ATOM 4241 O O . LEU D 1 105 ? 1.085 14.541 8.625 1.00 7.32 117 LEU G O 1
ATOM 4257 N N . GLN D 1 106 ? -0.127 14.371 10.508 1.00 6.05 118 GLN G N 1
ATOM 4258 C CA . GLN D 1 106 ? 0.302 15.683 10.958 1.00 6.06 118 GLN G CA 1
ATOM 4259 C C . GLN D 1 106 ? 0.332 15.725 12.493 1.00 5.53 118 GLN G C 1
ATOM 4260 O O . GLN D 1 106 ? -0.421 15.019 13.155 1.00 6.10 118 GLN G O 1
ATOM 4274 N N . VAL D 1 107 ? 1.219 16.560 13.022 1.00 5.85 119 VAL G N 1
ATOM 4275 C CA A VAL D 1 107 ? 1.459 16.681 14.446 0.61 5.78 119 VAL G CA 1
ATOM 4276 C CA B VAL D 1 107 ? 1.407 16.670 14.459 0.39 6.86 119 VAL G CA 1
ATOM 4277 C C . VAL D 1 107 ? 1.427 18.137 14.880 1.00 5.85 119 VAL G C 1
ATOM 4278 O O . VAL D 1 107 ? 1.905 19.019 14.156 1.00 6.76 119 VAL G O 1
ATOM 4300 N N . ARG D 1 108 ? 0.909 18.375 16.082 1.00 5.81 120 ARG G N 1
ATOM 4301 C CA . ARG D 1 108 ? 1.019 19.687 16.714 1.00 6.08 120 ARG G CA 1
ATOM 4302 C C . ARG D 1 108 ? 1.145 19.499 18.227 1.00 5.99 120 ARG G C 1
ATOM 4303 O O . ARG D 1 108 ? 0.832 18.441 18.771 1.00 6.57 120 ARG G O 1
ATOM 4324 N N . ALA D 1 109 ? 1.578 20.565 18.901 1.00 6.63 121 ALA G N 1
ATOM 4325 C CA . ALA D 1 109 ? 1.416 20.675 20.330 1.00 6.20 121 ALA G CA 1
ATOM 4326 C C . ALA D 1 109 ? 0.100 21.374 20.629 1.00 6.83 121 ALA G C 1
ATOM 4327 O O . ALA D 1 109 ? -0.298 22.306 19.927 1.00 7.86 121 ALA G O 1
ATOM 4334 N N . LEU D 1 110 ? -0.574 20.899 21.676 1.00 6.23 122 LEU G N 1
ATOM 4335 C CA . LEU D 1 110 ? -1.880 21.355 22.059 1.00 7.18 122 LEU G CA 1
ATOM 4336 C C . LEU D 1 110 ? -1.918 21.495 23.570 1.00 6.46 122 LEU G C 1
ATOM 4337 O O . LEU D 1 110 ? -1.423 20.612 24.242 1.00 7.71 122 LEU G O 1
ATOM 4353 N N . THR D 1 111 ? -2.536 22.562 24.101 1.00 6.76 123 THR G N 1
ATOM 4354 C CA . THR D 1 111 ? -2.821 22.594 25.544 1.00 7.13 123 THR G CA 1
ATOM 4355 C C . THR D 1 111 ? -4.335 22.489 25.728 1.00 7.70 123 THR G C 1
ATOM 4356 O O . THR D 1 111 ? -5.085 23.428 25.460 1.00 8.54 123 THR G O 1
ATOM 4367 N N . VAL D 1 112 ? -4.793 21.322 26.155 1.00 7.59 124 VAL G N 1
ATOM 4368 C CA . VAL D 1 112 ? -6.239 21.092 26.280 1.00 7.97 124 VAL G CA 1
ATOM 4369 C C . VAL D 1 112 ? -6.849 22.044 27.290 1.00 8.68 124 VAL G C 1
ATOM 4370 O O . VAL D 1 112 ? -7.913 22.635 27.030 1.00 9.87 124 VAL G O 1
ATOM 4383 N N A ASN D 1 113 ? -6.222 22.148 28.457 0.66 9.29 125 ASN G N 1
ATOM 4384 N N B ASN D 1 113 ? -6.180 22.200 28.420 0.34 9.16 125 ASN G N 1
ATOM 4385 C CA A ASN D 1 113 ? -6.777 22.968 29.537 0.66 11.09 125 ASN G CA 1
ATOM 4386 C CA B ASN D 1 113 ? -6.762 22.940 29.523 0.34 10.33 125 ASN G CA 1
ATOM 4387 C C A ASN D 1 113 ? -6.166 24.355 29.686 0.66 9.79 125 ASN G C 1
ATOM 4388 C C B ASN D 1 113 ? -6.066 24.276 29.802 0.34 10.48 125 ASN G C 1
ATOM 4389 O O A ASN D 1 113 ? -6.670 25.157 30.469 0.66 10.44 125 ASN G O 1
ATOM 4390 O O B ASN D 1 113 ? -6.414 24.957 30.777 0.34 11.08 125 ASN G O 1
ATOM 4411 N N . GLY D 1 114 ? -5.115 24.650 28.936 1.00 9.03 126 GLY G N 1
ATOM 4412 C CA . GLY D 1 114 ? -4.477 25.948 28.997 1.00 8.45 126 GLY G CA 1
ATOM 4413 C C . GLY D 1 114 ? -3.289 25.972 29.937 1.00 8.58 126 GLY G C 1
ATOM 4414 O O . GLY D 1 114 ? -3.015 25.034 30.677 1.00 9.65 126 GLY G O 1
ATOM 4418 N N . GLY D 1 115 ? -2.567 27.078 29.916 1.00 9.20 127 GLY G N 1
ATOM 4419 C CA . GLY D 1 115 ? -1.514 27.316 30.882 1.00 9.32 127 GLY G CA 1
ATOM 4420 C C . GLY D 1 115 ? -0.228 26.536 30.635 1.00 9.22 127 GLY G C 1
ATOM 4421 O O . GLY D 1 115 ? 0.459 26.135 31.587 1.00 10.72 127 GLY G O 1
ATOM 4425 N N . ALA D 1 116 ? 0.158 26.318 29.377 1.00 10.36 128 ALA G N 1
ATOM 4426 C CA . ALA D 1 116 ? 1.450 25.666 29.117 1.00 9.59 128 ALA G CA 1
ATOM 4427 C C . ALA D 1 116 ? 2.571 26.437 29.769 1.00 10.58 128 ALA G C 1
ATOM 4428 O O . ALA D 1 116 ? 2.583 27.667 29.752 1.00 13.04 128 ALA G O 1
ATOM 4435 N N . THR D 1 117 ? 3.547 25.712 30.312 1.00 11.79 129 THR G N 1
ATOM 4436 C CA . THR D 1 117 ? 4.689 26.341 30.984 1.00 12.84 129 THR G CA 1
ATOM 4437 C C . THR D 1 117 ? 5.966 26.115 30.185 1.00 12.91 129 THR G C 1
ATOM 4438 O O . THR D 1 117 ? 6.069 25.223 29.330 1.00 12.43 129 THR G O 1
ATOM 4449 N N A GLN D 1 118 ? 6.975 26.909 30.516 0.59 12.91 130 GLN G N 1
ATOM 4450 N N B GLN D 1 118 ? 6.982 26.925 30.488 0.41 13.11 130 GLN G N 1
ATOM 4451 C CA A GLN D 1 118 ? 8.276 26.847 29.881 0.59 13.31 130 GLN G CA 1
ATOM 4452 C CA B GLN D 1 118 ? 8.244 26.861 29.756 0.41 12.96 130 GLN G CA 1
ATOM 4453 C C A GLN D 1 118 ? 8.927 25.478 30.042 0.59 13.56 130 GLN G C 1
ATOM 4454 C C B GLN D 1 118 ? 8.987 25.557 30.039 0.41 13.62 130 GLN G C 1
ATOM 4455 O O A GLN D 1 118 ? 8.837 24.863 31.099 0.59 15.92 130 GLN G O 1
ATOM 4456 O O B GLN D 1 118 ? 8.995 25.053 31.157 0.41 13.46 130 GLN G O 1
ATOM 4483 N N . GLY D 1 119 ? 9.616 25.021 29.005 1.00 13.21 131 GLY G N 1
ATOM 4484 C CA . GLY D 1 119 ? 10.420 23.822 29.138 1.00 13.23 131 GLY G CA 1
ATOM 4485 C C . GLY D 1 119 ? 10.548 23.102 27.818 1.00 12.36 131 GLY G C 1
ATOM 4486 O O . GLY D 1 119 ? 10.123 23.610 26.791 1.00 11.57 131 GLY G O 1
ATOM 4491 N N . THR D 1 120 ? 11.117 21.914 27.850 1.00 12.27 132 THR G N 1
ATOM 4492 C CA . THR D 1 120 ? 11.272 21.136 26.640 1.00 11.08 132 THR G CA 1
ATOM 4493 C C . THR D 1 120 ? 9.949 20.451 26.279 1.00 10.18 132 THR G C 1
ATOM 4494 O O . THR D 1 120 ? 9.100 20.139 27.134 1.00 10.55 132 THR G O 1
ATOM 4505 N N . ILE D 1 121 ? 9.824 20.174 24.983 1.00 9.43 133 ILE G N 1
ATOM 4506 C CA . ILE D 1 121 ? 8.796 19.302 24.426 1.00 8.69 133 ILE G CA 1
ATOM 4507 C C . ILE D 1 121 ? 9.540 18.130 23.799 1.00 8.60 133 ILE G C 1
ATOM 4508 O O . ILE D 1 121 ? 10.420 18.320 22.955 1.00 8.76 133 ILE G O 1
ATOM 4524 N N . GLU D 1 122 ? 9.159 16.928 24.220 1.00 8.51 134 GLU G N 1
ATOM 4525 C CA . GLU D 1 122 ? 9.718 15.673 23.721 1.00 8.43 134 GLU G CA 1
ATOM 4526 C C . GLU D 1 122 ? 8.645 14.601 23.794 1.00 8.89 134 GLU G C 1
ATOM 4527 O O . GLU D 1 122 ? 8.049 14.403 24.859 1.00 9.61 134 GLU G O 1
ATOM 4539 N N . ALA D 1 123 ? 8.434 13.870 22.704 1.00 8.15 135 ALA G N 1
ATOM 4540 C CA . ALA D 1 123 ? 7.578 12.694 22.772 1.00 8.27 135 ALA G CA 1
ATOM 4541 C C . ALA D 1 123 ? 7.952 11.751 21.644 1.00 7.69 135 ALA G C 1
ATOM 4542 O O . ALA D 1 123 ? 8.533 12.160 20.641 1.00 9.63 135 ALA G O 1
ATOM 4549 N N . VAL D 1 124 ? 7.620 10.471 21.799 1.00 7.98 136 VAL G N 1
ATOM 4550 C CA . VAL D 1 124 ? 7.815 9.446 20.762 1.00 8.25 136 VAL G CA 1
ATOM 4551 C C . VAL D 1 124 ? 6.542 8.626 20.582 1.00 8.06 136 VAL G C 1
ATOM 4552 O O . VAL D 1 124 ? 5.966 8.084 21.547 1.00 9.87 136 VAL G O 1
ATOM 4565 N N . ILE D 1 125 ? 6.127 8.524 19.323 1.00 6.91 137 ILE G N 1
ATOM 4566 C CA . ILE D 1 125 ? 4.975 7.714 18.931 1.00 7.27 137 ILE G CA 1
ATOM 4567 C C . ILE D 1 125 ? 5.536 6.535 18.122 1.00 7.05 137 ILE G C 1
ATOM 4568 O O . ILE D 1 125 ? 6.339 6.742 17.207 1.00 8.20 137 ILE G O 1
ATOM 4584 N N . SER D 1 126 ? 5.132 5.322 18.467 1.00 7.72 138 SER G N 1
ATOM 4585 C CA . SER D 1 126 ? 5.542 4.127 17.761 1.00 7.75 138 SER G CA 1
ATOM 4586 C C . SER D 1 126 ? 4.432 3.626 16.862 1.00 7.51 138 SER G C 1
ATOM 4587 O O . SER D 1 126 ? 3.239 3.736 17.196 1.00 8.54 138 SER G O 1
ATOM 4595 N N . ILE D 1 127 ? 4.819 3.106 15.684 1.00 8.01 139 ILE G N 1
ATOM 4596 C CA . ILE D 1 127 ? 3.861 2.655 14.697 1.00 7.73 139 ILE G CA 1
ATOM 4597 C C . ILE D 1 127 ? 4.237 1.255 14.236 1.00 8.40 139 ILE G C 1
ATOM 4598 O O . ILE D 1 127 ? 5.384 1.020 13.823 1.00 10.49 139 ILE G O 1
ATOM 4614 N N . THR D 1 128 ? 3.274 0.351 14.289 1.00 9.13 140 THR G N 1
ATOM 4615 C CA . THR D 1 128 ? 3.453 -0.982 13.741 1.00 9.63 140 THR G CA 1
ATOM 4616 C C . THR D 1 128 ? 2.463 -1.221 12.623 1.00 8.88 140 THR G C 1
ATOM 4617 O O . THR D 1 128 ? 1.476 -0.488 12.501 1.00 9.82 140 THR G O 1
ATOM 4628 N N . TYR D 1 129 ? 2.695 -2.266 11.838 1.00 8.71 141 TYR G N 1
ATOM 4629 C CA . TYR D 1 129 ? 1.946 -2.458 10.622 1.00 9.08 141 TYR G CA 1
ATOM 4630 C C . TYR D 1 129 ? 1.455 -3.886 10.479 1.00 9.65 141 TYR G C 1
ATOM 4631 O O . TYR D 1 129 ? 2.173 -4.837 10.785 1.00 11.48 141 TYR G O 1
ATOM 4649 N N . THR D 1 130 ? 0.243 -4.004 9.951 1.00 10.22 142 THR G N 1
ATOM 4650 C CA . THR D 1 130 ? -0.292 -5.271 9.500 1.00 11.49 142 THR G CA 1
ATOM 4651 C C . THR D 1 130 ? -0.702 -5.099 8.052 1.00 12.29 142 THR G C 1
ATOM 4652 O O . THR D 1 130 ? -0.923 -3.991 7.555 1.00 14.57 142 THR G O 1
ATOM 4663 N N . TYR D 1 131 ? -0.710 -6.231 7.368 1.00 15.09 143 TYR G N 1
ATOM 4664 C CA . TYR D 1 131 ? -0.832 -6.233 5.908 1.00 14.55 143 TYR G CA 1
ATOM 4665 C C . TYR D 1 131 ? -1.934 -7.172 5.439 1.00 16.79 143 TYR G C 1
ATOM 4666 O O . TYR D 1 131 ? -2.065 -8.284 5.973 1.00 18.70 143 TYR G O 1
ATOM 4684 N N . SER D 1 132 ? -2.698 -6.723 4.441 1.00 19.35 144 SER G N 1
ATOM 4685 C CA A SER D 1 132 ? -3.710 -7.585 3.823 0.52 20.82 144 SER G CA 1
ATOM 4686 C CA B SER D 1 132 ? -3.772 -7.522 3.837 0.48 20.89 144 SER G CA 1
ATOM 4687 C C . SER D 1 132 ? -3.831 -7.329 2.326 1.00 22.27 144 SER G C 1
ATOM 4688 O O . SER D 1 132 ? -4.642 -7.978 1.624 1.00 24.84 144 SER G O 1
#

InterPro domains:
  IPR008966 Adhesion domain superfamily [SSF49401] (27-166)
  IPR036937 Fimbrial-type adhesion domain superfamily [G3DSA:2.60.40.1090] (36-166)
  IPR050263 Bacterial Fimbrial Adherence [PTHR33420] (6-166)

Organism: Escherichia coli (strain K12) (NCBI:txid83333)

GO terms:
  GO:0005515 protein binding (F, IPI)
  GO:0007638 mechanosensory behavior (P, IDA)
  GO:0031589 cell-substrate adhesion (P, IMP)
  GO:0007155 cell adhesion (P, IMP)
  GO:0009419 pilus tip (C, IPI)

Radius of gyration: 20.31 Å; Cα contacts (8 Å, |Δi|>4): 949; chains: 4; bounding box: 34×57×57 Å